Protein 8WT0 (pdb70)

Organism: NCBI:txid2681983

B-factor: mean 79.78, std 22.92, range [30.0, 152.65]

Nearest PDB structures (foldseek):
  8wt0-assembly1_A  TM=1.006E+00  e=3.072E-33  Pseudomonas
  5jff-assembly2_C  TM=9.397E-01  e=6.933E-16  Escherichia coli K-12
  5jfz-assembly2_C  TM=9.687E-01  e=4.734E-15  Escherichia coli K-12
  3shg-assembly1_A  TM=9.472E-01  e=8.218E-14  Bartonella schoenbuchensis R1
  3zcb-assembly1_A  TM=9.484E-01  e=1.678E-13  Bartonella schoenbuchensis

InterPro domains:
  IPR003812 Fido domain [PF02661] (54-152)
  IPR003812 Fido domain [PS51459] (54-191)
  IPR036597 Fido-like domain superfamily [G3DSA:1.10.3290.10] (10-197)
  IPR036597 Fido-like domain superfamily [SSF140931] (45-196)

Structure (mmCIF, N/CA/C/O backbone):
data_8WT0
#
_entry.id   8WT0
#
_cell.length_a   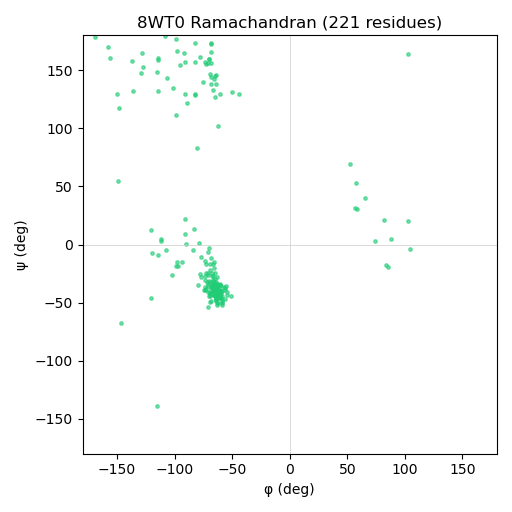107.026
_cell.length_b   107.026
_cell.length_c   113.529
_cell.angle_alpha   90.00
_cell.angle_beta   90.00
_cell.angle_gamma   120.00
#
_symmetry.space_group_name_H-M   'P 63 2 2'
#
loop_
_entity.id
_entity.type
_entity.pdbx_description
1 polymer 'Cell filamentation protein Fic'
2 polymer 'DUF2559 domain-containing protein'
3 non-polymer 'TETRAETHYLENE GLYCOL'
4 non-polymer 'D(-)-TARTARIC ACID'
5 non-polymer 'MAGNESIUM ION'
6 non-polymer 'SULFATE ION'
#
loop_
_atom_site.group_PDB
_atom_site.id
_atom_site.type_symbol
_atom_site.label_atom_id
_atom_site.label_alt_id
_atom_site.label_comp_id
_atom_site.label_asym_id
_atom_site.label_entity_id
_atom_site.label_seq_id
_atom_site.pdbx_PDB_ins_code
_atom_site.Cartn_x
_atom_site.Cartn_y
_atom_site.Cartn_z
_atom_site.occupancy
_atom_site.B_iso_or_equiv
_atom_site.auth_seq_id
_atom_site.auth_comp_id
_atom_site.auth_asym_id
_atom_site.auth_atom_id
_atom_site.pdbx_PDB_model_num
ATOM 1 N N . ASP A 1 10 ? 36.890 -15.734 -2.950 1.00 124.69 10 ASP A N 1
ATOM 2 C CA . ASP A 1 10 ? 36.103 -16.961 -3.014 1.00 120.47 10 ASP A CA 1
ATOM 3 C C . ASP A 1 10 ? 34.630 -16.644 -3.275 1.00 120.63 10 ASP A C 1
ATOM 4 O O . ASP A 1 10 ? 34.057 -15.753 -2.646 1.00 123.02 10 ASP A O 1
ATOM 9 N N . ALA A 1 11 ? 34.025 -17.385 -4.209 1.00 119.39 11 ALA A N 1
ATOM 10 C CA . ALA A 1 11 ? 32.656 -17.102 -4.628 1.00 121.73 11 ALA A CA 1
ATOM 11 C C . ALA A 1 11 ? 31.627 -17.486 -3.574 1.00 118.64 11 ALA A C 1
ATOM 12 O O . ALA A 1 11 ? 30.523 -16.930 -3.574 1.00 120.45 11 ALA A O 1
ATOM 14 N N . TYR A 1 12 ? 31.954 -18.424 -2.683 1.00 113.83 12 TYR A N 1
ATOM 15 C CA . TYR A 1 12 ? 31.037 -18.779 -1.607 1.00 109.51 12 TYR A CA 1
ATOM 16 C C . TYR A 1 12 ? 30.836 -17.637 -0.617 1.00 115.54 12 TYR A C 1
ATOM 17 O O . TYR A 1 12 ? 29.877 -17.671 0.161 1.00 114.55 12 TYR A O 1
ATOM 26 N N . CYS A 1 13 ? 31.712 -16.635 -0.626 1.00 122.07 13 CYS A N 1
ATOM 27 C CA . CYS A 1 13 ? 31.666 -15.536 0.326 1.00 123.46 13 CYS A CA 1
ATOM 28 C C . CYS A 1 13 ? 30.979 -14.318 -0.283 1.00 125.31 13 CYS A C 1
ATOM 29 O O . CYS A 1 13 ? 30.761 -14.227 -1.493 1.00 126.02 13 CYS A O 1
ATOM 32 N N . TYR A 1 14 ? 30.645 -13.367 0.587 1.00 127.13 14 TYR A N 1
ATOM 33 C CA . TYR A 1 14 ? 30.061 -12.111 0.155 1.00 131.57 14 TYR A CA 1
ATOM 34 C C . TYR A 1 14 ? 31.098 -11.289 -0.611 1.00 134.12 14 TYR A C 1
ATOM 35 O O . TYR A 1 14 ? 32.304 -11.476 -0.435 1.00 135.68 14 TYR A O 1
ATOM 44 N N . PRO A 1 15 ? 30.653 -10.380 -1.483 1.00 134.19 15 PRO A N 1
ATOM 45 C CA . PRO A 1 15 ? 31.612 -9.584 -2.263 1.00 138.85 15 PRO A CA 1
ATOM 46 C C . PRO A 1 15 ? 32.443 -8.687 -1.357 1.00 143.59 15 PRO A C 1
ATOM 47 O O . PRO A 1 15 ? 31.905 -7.930 -0.545 1.00 145.85 15 PRO A O 1
ATOM 51 N N . GLY A 1 16 ? 33.761 -8.781 -1.502 1.00 145.02 16 GLY A N 1
ATOM 52 C CA . GLY A 1 16 ? 34.659 -7.986 -0.678 1.00 147.24 16 GLY A CA 1
ATOM 53 C C . GLY A 1 16 ? 34.603 -8.344 0.790 1.00 141.23 16 GLY A C 1
ATOM 54 O O . GLY A 1 16 ? 34.642 -7.452 1.647 1.00 144.67 16 GLY A O 1
ATOM 55 N N . SER A 1 17 ? 34.509 -9.634 1.101 1.00 133.51 17 SER A N 1
ATOM 56 C CA . SER A 1 17 ? 34.410 -10.086 2.482 1.00 128.12 17 SER A CA 1
ATOM 57 C C . SER A 1 17 ? 34.855 -11.539 2.549 1.00 123.33 17 SER A C 1
ATOM 58 O O . SER A 1 17 ? 35.044 -12.202 1.526 1.00 121.70 17 SER A O 1
ATOM 61 N N . THR A 1 18 ? 35.020 -12.026 3.779 1.00 123.75 18 THR A N 1
ATOM 62 C CA . THR A 1 18 ? 35.383 -13.412 4.029 1.00 119.98 18 THR A CA 1
ATOM 63 C C . THR A 1 18 ? 34.234 -14.240 4.586 1.00 114.48 18 THR A C 1
ATOM 64 O O . THR A 1 18 ? 34.395 -15.454 4.759 1.00 110.83 18 THR A O 1
ATOM 68 N N . VAL A 1 19 ? 33.091 -13.626 4.870 1.00 115.56 19 VAL A N 1
ATOM 69 C CA . VAL A 1 19 ? 31.947 -14.344 5.420 1.00 112.69 19 VAL A CA 1
ATOM 70 C C . VAL A 1 19 ? 31.186 -15.014 4.283 1.00 113.91 19 VAL A C 1
ATOM 71 O O . VAL A 1 19 ? 30.858 -14.375 3.276 1.00 117.65 19 VAL A O 1
ATOM 75 N N . LEU A 1 20 ? 30.907 -16.306 4.440 1.00 109.56 20 LEU A N 1
ATOM 76 C CA . LEU A 1 20 ? 30.124 -17.025 3.444 1.00 106.75 20 LEU A CA 1
ATOM 77 C C . LEU A 1 20 ? 28.684 -16.529 3.445 1.00 106.21 20 LEU A C 1
ATOM 78 O O . LEU A 1 20 ? 28.128 -16.191 4.494 1.00 106.59 20 LEU A O 1
ATOM 83 N N . ARG A 1 21 ? 28.079 -16.486 2.261 1.00 105.14 21 ARG A N 1
ATOM 84 C CA . ARG A 1 21 ? 26.678 -16.105 2.160 1.00 103.24 21 ARG A CA 1
ATOM 85 C C . ARG A 1 21 ? 25.807 -17.162 2.827 1.00 98.37 21 ARG A C 1
ATOM 86 O O . ARG A 1 21 ? 25.991 -18.363 2.607 1.00 91.02 21 ARG A O 1
ATOM 94 N N . ASN A 1 22 ? 24.863 -16.713 3.649 1.00 102.17 22 ASN A N 1
ATOM 95 C CA . ASN A 1 22 ? 23.967 -17.606 4.364 1.00 98.55 22 ASN A CA 1
ATOM 96 C C . ASN A 1 22 ? 22.524 -17.184 4.129 1.00 101.05 22 ASN A C 1
ATOM 97 O O . ASN A 1 22 ? 22.243 -16.078 3.661 1.00 107.62 22 ASN A O 1
ATOM 102 N N . LYS A 1 23 ? 21.606 -18.094 4.464 1.00 97.13 23 LYS A N 1
ATOM 103 C CA . LYS A 1 23 ? 20.184 -17.832 4.283 1.00 101.72 23 LYS A CA 1
ATOM 104 C C . LYS A 1 23 ? 19.685 -16.699 5.167 1.00 108.87 23 LYS A C 1
ATOM 105 O O . LYS A 1 23 ? 18.677 -16.066 4.833 1.00 114.47 23 LYS A O 1
ATOM 111 N N . LEU A 1 24 ? 20.362 -16.430 6.282 1.00 109.56 24 LEU A N 1
ATOM 112 C CA . LEU A 1 24 ? 19.942 -15.408 7.232 1.00 113.26 24 LEU A CA 1
ATOM 113 C C . LEU A 1 24 ? 20.536 -14.038 6.935 1.00 120.02 24 LEU A C 1
ATOM 114 O O . LEU A 1 24 ? 20.262 -13.090 7.678 1.00 128.68 24 LEU A O 1
ATOM 119 N N . ASP A 1 25 ? 21.341 -13.914 5.877 1.00 119.42 25 ASP A N 1
ATOM 120 C CA . ASP A 1 25 ? 21.935 -12.638 5.469 1.00 124.70 25 ASP A CA 1
ATOM 121 C C . ASP A 1 25 ? 22.769 -12.031 6.597 1.00 125.93 25 ASP A C 1
ATOM 122 O O . ASP A 1 25 ? 22.592 -10.874 6.986 1.00 131.89 25 ASP A O 1
ATOM 127 N N . ILE A 1 26 ? 23.694 -12.834 7.115 1.00 118.75 26 ILE A N 1
ATOM 128 C CA . ILE A 1 26 ? 24.570 -12.471 8.223 1.00 116.87 26 ILE A CA 1
ATOM 129 C C . ILE A 1 26 ? 25.938 -12.105 7.666 1.00 117.63 26 ILE A C 1
ATOM 130 O O . ILE A 1 26 ? 26.477 -12.814 6.807 1.00 114.68 26 ILE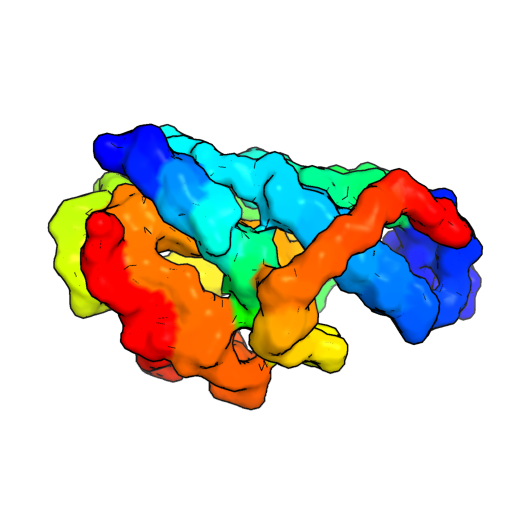 A O 1
ATOM 135 N N . HIS A 1 27 ? 26.513 -10.997 8.152 1.00 123.98 27 HIS A N 1
ATOM 136 C CA . HIS A 1 27 ? 27.665 -10.404 7.486 1.00 127.48 27 HIS A CA 1
ATOM 137 C C . HIS A 1 27 ? 28.939 -10.302 8.314 1.00 129.80 27 HIS A C 1
ATOM 138 O O . HIS A 1 27 ? 29.974 -9.926 7.754 1.00 133.16 27 HIS A O 1
ATOM 145 N N . ASP A 1 28 ? 28.917 -10.601 9.609 1.00 129.43 28 ASP A N 1
ATOM 146 C CA . ASP A 1 28 ? 30.155 -10.694 10.373 1.00 130.67 28 ASP A CA 1
ATOM 147 C C . ASP A 1 28 ? 30.357 -12.126 10.852 1.00 123.98 28 ASP A C 1
ATOM 148 O O . ASP A 1 28 ? 29.391 -12.861 11.082 1.00 119.81 28 ASP A O 1
ATOM 153 N N . GLU A 1 29 ? 31.627 -12.524 10.962 1.00 123.48 29 GLU A N 1
ATOM 154 C CA . GLU A 1 29 ? 31.954 -13.930 11.174 1.00 118.84 29 GLU A CA 1
ATOM 155 C C . GLU A 1 29 ? 31.573 -14.404 12.570 1.00 118.41 29 GLU A C 1
ATOM 156 O O . GLU A 1 29 ? 31.315 -15.597 12.765 1.00 113.63 29 GLU A O 1
ATOM 162 N N . ALA A 1 30 ? 31.532 -13.495 13.545 1.00 125.36 30 ALA A N 1
ATOM 163 C CA . ALA A 1 30 ? 31.236 -13.897 14.917 1.00 123.18 30 ALA A CA 1
ATOM 164 C C . ALA A 1 30 ? 29.791 -14.351 15.053 1.00 120.07 30 ALA A C 1
ATOM 165 O O . ALA A 1 30 ? 29.513 -15.425 15.602 1.00 114.82 30 ALA A O 1
ATOM 167 N N . THR A 1 31 ? 28.849 -13.550 14.559 1.00 122.74 31 THR A N 1
ATOM 168 C CA . THR A 1 31 ? 27.445 -13.910 14.686 1.00 120.24 31 THR A CA 1
ATOM 169 C C . THR A 1 31 ? 27.052 -15.059 13.769 1.00 114.27 31 THR A C 1
ATOM 170 O O . THR A 1 31 ? 25.987 -15.655 13.975 1.00 113.95 31 THR A O 1
ATOM 174 N N . LEU A 1 32 ? 27.864 -15.370 12.756 1.00 110.15 32 LEU A N 1
ATOM 175 C CA . LEU A 1 32 ? 27.551 -16.515 11.910 1.00 104.94 32 LEU A CA 1
ATOM 176 C C . LEU A 1 32 ? 27.957 -17.831 12.566 1.00 101.89 32 LEU A C 1
ATOM 177 O O . LEU A 1 32 ? 27.275 -18.849 12.386 1.00 99.52 32 LEU A O 1
ATOM 182 N N . SER A 1 33 ? 29.062 -17.834 13.316 1.00 103.72 33 SER A N 1
ATOM 183 C CA . SER A 1 33 ? 29.465 -19.036 14.039 1.00 100.86 33 SER A CA 1
ATOM 184 C C . SER A 1 33 ? 28.425 -19.422 15.080 1.00 99.55 33 SER A C 1
ATOM 185 O O . SER A 1 33 ? 28.057 -20.598 15.193 1.00 95.87 33 SER A O 1
ATOM 188 N N . GLU A 1 34 ? 27.930 -18.443 15.844 1.00 102.74 34 GLU A N 1
ATOM 189 C CA . GLU A 1 34 ? 26.902 -18.733 16.838 1.00 103.83 34 GLU A CA 1
ATOM 190 C C . GLU A 1 34 ? 25.622 -19.232 16.178 1.00 101.36 34 GLU A C 1
ATOM 191 O O . GLU A 1 34 ? 24.965 -20.142 16.696 1.00 101.95 34 GLU A O 1
ATOM 197 N N . ALA A 1 35 ? 25.255 -18.653 15.032 1.00 99.57 35 ALA A N 1
ATOM 198 C CA . ALA A 1 35 ? 24.096 -19.149 14.299 1.00 98.42 35 ALA A CA 1
ATOM 199 C C . ALA A 1 35 ? 24.356 -20.542 13.739 1.00 96.05 35 ALA A C 1
ATOM 200 O O . ALA A 1 35 ? 23.491 -21.421 13.816 1.00 95.77 35 ALA A O 1
ATOM 202 N N . GLU A 1 36 ? 25.547 -20.762 13.179 1.00 94.80 36 GLU A N 1
ATOM 203 C CA . GLU A 1 36 ? 25.885 -22.077 12.648 1.00 90.91 36 GLU A CA 1
ATOM 204 C C . GLU A 1 36 ? 25.992 -23.110 13.763 1.00 88.43 36 GLU A C 1
ATOM 205 O O . GLU A 1 36 ? 25.509 -24.239 13.623 1.00 86.19 36 GLU A O 1
ATOM 211 N N . GLN A 1 37 ? 26.623 -22.741 14.881 1.00 87.90 37 GLN A N 1
ATOM 212 C CA . GLN A 1 37 ? 26.791 -23.689 15.979 1.00 84.36 37 GLN A CA 1
ATOM 213 C C . GLN A 1 37 ? 25.443 -24.129 16.535 1.00 79.32 37 GLN A C 1
ATOM 214 O O . GLN A 1 37 ? 25.203 -25.323 16.744 1.00 77.18 37 GLN A O 1
ATOM 220 N N . GLN A 1 38 ? 24.540 -23.176 16.762 1.00 83.28 38 GLN A N 1
ATOM 221 C CA . GLN A 1 38 ? 23.247 -23.509 17.350 1.00 88.74 38 GLN A CA 1
ATOM 222 C C . GLN A 1 38 ? 22.371 -24.276 16.367 1.00 90.50 38 GLN A C 1
ATOM 223 O O . GLN A 1 38 ? 21.875 -25.364 16.680 1.00 92.55 38 GLN A O 1
ATOM 229 N N . LEU A 1 39 ? 22.175 -23.726 15.165 1.00 88.54 39 LEU A N 1
ATOM 230 C CA . LEU A 1 39 ? 21.251 -24.336 14.212 1.00 84.74 39 LEU A CA 1
ATOM 231 C C . LEU A 1 39 ? 21.718 -25.721 13.780 1.00 78.55 39 LEU A C 1
ATOM 232 O O . LEU A 1 39 ? 20.895 -26.610 13.531 1.00 80.57 39 LEU A O 1
ATOM 237 N N . SER A 1 40 ? 23.031 -25.928 13.678 1.00 71.86 40 SER A N 1
ATOM 238 C CA . SER A 1 40 ? 23.518 -27.249 13.303 1.00 73.61 40 SER A CA 1
ATOM 239 C C . SER A 1 40 ? 23.454 -28.230 14.466 1.00 75.85 40 SER A C 1
ATOM 240 O O . SER A 1 40 ? 23.312 -29.438 14.243 1.00 76.46 40 SER A O 1
ATOM 243 N N . ALA A 1 41 ? 23.553 -27.737 15.704 1.00 73.26 41 ALA A N 1
ATOM 244 C CA . ALA A 1 41 ? 23.423 -28.615 16.863 1.00 72.39 41 ALA A CA 1
ATOM 245 C C . ALA A 1 41 ? 22.029 -29.221 16.945 1.00 75.27 41 ALA A C 1
ATOM 246 O O . ALA A 1 41 ? 21.884 -30.426 17.184 1.00 76.36 41 ALA A O 1
ATOM 248 N N . ILE A 1 42 ? 20.990 -28.403 16.757 1.00 80.73 42 ILE A N 1
ATOM 249 C CA . ILE A 1 42 ? 19.627 -28.927 16.741 1.00 83.36 42 ILE A CA 1
ATOM 250 C C . ILE A 1 42 ? 19.469 -29.953 15.629 1.00 79.33 42 ILE A C 1
ATOM 251 O O . ILE A 1 42 ? 18.820 -30.992 15.807 1.00 82.02 42 ILE A O 1
ATOM 256 N N . ALA A 1 43 ? 20.066 -29.683 14.468 1.00 71.98 43 ALA A N 1
ATOM 257 C CA . ALA A 1 43 ? 19.976 -30.623 13.359 1.00 68.69 43 ALA A CA 1
ATOM 258 C C . ALA A 1 43 ? 20.737 -31.906 13.664 1.00 70.37 43 ALA A C 1
ATOM 259 O O . ALA A 1 43 ? 20.307 -32.997 13.270 1.00 71.84 43 ALA A O 1
ATOM 261 N N . ALA A 1 44 ? 21.866 -31.795 14.372 1.00 64.42 44 ALA A N 1
ATOM 262 C CA . ALA A 1 44 ? 22.631 -32.983 14.733 1.00 60.26 44 ALA A CA 1
ATOM 263 C C . ALA A 1 44 ? 21.828 -33.908 15.636 1.00 70.16 44 ALA A C 1
ATOM 264 O O . ALA A 1 44 ? 22.045 -35.126 15.627 1.00 73.51 44 ALA A O 1
ATOM 2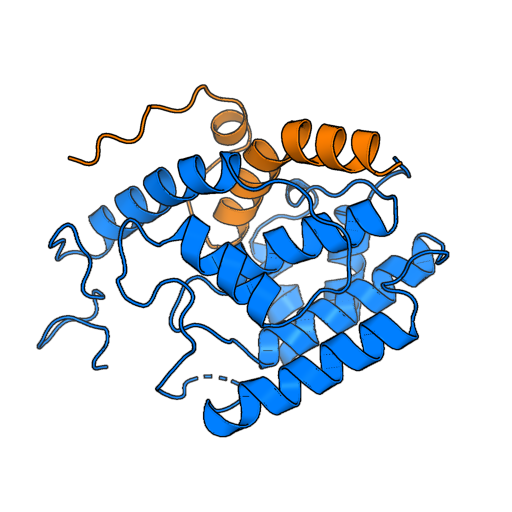66 N N . ASP A 1 45 ? 20.893 -33.358 16.409 1.00 76.55 45 ASP A N 1
ATOM 267 C CA . ASP A 1 45 ? 20.044 -34.164 17.276 1.00 80.54 45 ASP A CA 1
ATOM 268 C C . ASP A 1 45 ? 18.907 -34.843 16.522 1.00 79.23 45 ASP A C 1
ATOM 269 O O . ASP A 1 45 ? 18.101 -35.540 17.145 1.00 77.84 45 ASP A O 1
ATOM 274 N N . ASN A 1 46 ? 18.824 -34.659 15.205 1.00 83.14 46 ASN A N 1
ATOM 275 C CA . ASN A 1 46 ? 17.822 -35.320 14.380 1.00 86.89 46 ASN A CA 1
ATOM 276 C C . ASN A 1 46 ? 18.433 -36.349 13.440 1.00 85.61 46 ASN A C 1
ATOM 277 O O . ASN A 1 46 ? 17.717 -36.923 12.613 1.00 91.93 46 ASN A O 1
ATOM 282 N N . VAL A 1 47 ? 19.735 -36.592 13.542 1.00 76.74 47 VAL A N 1
ATOM 283 C CA . VAL A 1 47 ? 20.419 -37.574 12.709 1.00 66.40 47 VAL A CA 1
ATOM 284 C C . VAL A 1 47 ? 20.365 -38.919 13.418 1.00 70.82 47 VAL A C 1
ATOM 285 O O . VAL A 1 47 ? 20.834 -39.052 14.554 1.00 69.29 47 VAL A O 1
ATOM 289 N N . GLU A 1 48 ? 19.792 -39.914 12.753 1.00 73.75 48 GLU A N 1
ATOM 290 C CA . GLU A 1 48 ? 19.709 -41.262 13.289 1.00 74.06 48 GLU A CA 1
ATOM 291 C C . GLU A 1 48 ? 20.871 -42.102 12.774 1.00 70.94 48 GLU A C 1
ATOM 292 O O . GLU A 1 48 ? 21.450 -41.823 11.721 1.00 70.61 48 GLU A O 1
ATOM 298 N N . PHE A 1 49 ? 21.226 -43.126 13.544 1.00 66.60 49 PHE A N 1
ATOM 299 C CA . PHE A 1 49 ? 22.158 -44.115 13.030 1.00 60.60 49 PHE A CA 1
ATOM 300 C C . PHE A 1 49 ? 21.526 -44.836 11.852 1.00 59.63 49 PHE A C 1
ATOM 301 O O . PHE A 1 49 ? 20.343 -45.183 11.878 1.00 61.19 49 PHE A O 1
ATOM 309 N N . SER A 1 50 ? 22.320 -45.061 10.815 1.00 59.14 50 SER A N 1
ATOM 310 C CA . SER A 1 50 ? 21.871 -45.830 9.671 1.00 62.26 50 SER A CA 1
ATOM 311 C C . SER A 1 50 ? 22.892 -46.922 9.367 1.00 59.47 50 SER A C 1
ATOM 312 O O . SER A 1 50 ? 24.088 -46.742 9.611 1.00 53.51 50 SER A O 1
ATOM 315 N N . PRO A 1 51 ? 22.434 -48.063 8.868 1.00 60.51 51 PRO A N 1
ATOM 316 C CA . PRO A 1 51 ? 23.348 -49.177 8.621 1.00 59.97 51 PRO A CA 1
ATOM 317 C C . PRO A 1 51 ? 24.139 -48.947 7.325 1.00 59.39 51 PRO A C 1
ATOM 318 O O . PRO A 1 51 ? 23.756 -48.124 6.496 1.00 54.19 51 PRO A O 1
ATOM 322 N N . PRO A 1 52 ? 25.254 -49.660 7.172 1.00 60.05 52 PRO A N 1
ATOM 323 C CA . PRO A 1 52 ? 26.032 -49.555 5.924 1.00 59.28 52 PRO A CA 1
ATOM 324 C C . PRO A 1 52 ? 25.284 -50.154 4.751 1.00 60.52 52 PRO A C 1
ATOM 325 O O . PRO A 1 52 ? 24.221 -50.772 4.929 1.00 63.11 52 PRO A O 1
ATOM 329 N N . PRO A 1 53 ? 25.800 -50.010 3.517 1.00 59.40 53 PRO A N 1
ATOM 330 C CA . PRO A 1 53 ? 27.050 -49.362 3.086 1.00 58.56 53 PRO A CA 1
ATOM 331 C C . PRO A 1 53 ? 27.073 -47.844 3.243 1.00 57.68 53 PRO A C 1
ATOM 332 O O . PRO A 1 53 ? 26.086 -47.170 2.960 1.00 66.74 53 PRO A O 1
ATOM 336 N N . TYR A 1 54 ? 28.200 -47.320 3.705 1.00 55.81 54 TYR A N 1
ATOM 337 C CA . TYR A 1 54 ? 28.419 -45.883 3.736 1.00 56.48 54 TYR A CA 1
ATOM 338 C C . TYR A 1 54 ? 29.105 -45.436 2.448 1.00 57.80 54 TYR A C 1
ATOM 339 O O . TYR A 1 54 ? 29.633 -46.245 1.681 1.00 55.32 54 TYR A O 1
ATOM 348 N N . SER A 1 55 ? 29.079 -44.131 2.210 1.00 59.23 55 SER A N 1
ATOM 349 C CA . SER A 1 55 ? 29.503 -43.593 0.926 1.00 59.99 55 SER A CA 1
ATOM 350 C C . SER A 1 55 ? 29.611 -42.083 1.040 1.00 60.47 55 SER A C 1
ATOM 351 O O . SER A 1 55 ? 29.323 -41.492 2.084 1.00 59.85 55 SER A O 1
ATOM 354 N N . LEU A 1 56 ? 30.015 -41.460 -0.067 1.00 61.95 56 LEU A N 1
ATOM 355 C CA . LEU A 1 56 ? 30.035 -40.005 -0.135 1.00 61.36 56 LEU A CA 1
ATOM 356 C C . LEU A 1 56 ? 28.627 -39.435 -0.012 1.00 60.02 56 LEU A C 1
ATOM 357 O O . LEU A 1 56 ? 28.402 -38.474 0.734 1.00 58.85 56 LEU A O 1
ATOM 362 N N . ALA A 1 57 ? 27.665 -40.024 -0.730 1.00 56.86 57 ALA A N 1
ATOM 363 C CA . ALA A 1 57 ? 26.272 -39.599 -0.614 1.00 55.84 57 ALA A CA 1
ATOM 364 C C . ALA A 1 57 ? 25.777 -39.680 0.829 1.00 57.64 57 ALA A C 1
ATOM 365 O O . ALA A 1 57 ? 25.020 -38.812 1.280 1.00 59.42 57 ALA A O 1
ATOM 367 N N . TYR A 1 58 ? 26.178 -40.723 1.565 1.00 58.69 58 TYR A N 1
ATOM 368 C CA . TYR A 1 58 ? 25.875 -40.772 2.994 1.00 56.43 58 TYR A CA 1
ATOM 369 C C . TYR A 1 58 ? 26.473 -39.570 3.707 1.00 54.50 58 TYR A C 1
ATOM 370 O O . TYR A 1 58 ? 25.791 -38.891 4.483 1.00 58.80 58 TYR A O 1
ATOM 379 N N . LEU A 1 59 ? 27.746 -39.287 3.440 1.00 50.43 59 LEU A N 1
ATOM 380 C CA . LEU A 1 59 ? 28.388 -38.114 4.015 1.00 47.08 59 LEU A CA 1
ATOM 381 C C . LEU A 1 59 ? 27.688 -36.827 3.591 1.00 54.77 59 LEU A C 1
ATOM 382 O O . LEU A 1 59 ? 27.495 -35.925 4.411 1.00 65.06 59 LEU A O 1
ATOM 387 N N . GLN A 1 60 ? 27.307 -36.719 2.317 1.00 57.98 60 GLN A N 1
ATOM 388 C CA . GLN A 1 60 ? 26.596 -35.527 1.862 1.00 58.63 60 GLN A CA 1
ATOM 389 C C . GLN A 1 60 ? 25.269 -35.362 2.583 1.00 57.32 60 GLN A C 1
ATOM 390 O O . GLN A 1 60 ? 24.865 -34.241 2.911 1.00 58.45 60 GLN A O 1
ATOM 396 N N . ASN A 1 61 ? 24.564 -36.467 2.812 1.00 57.64 61 ASN A N 1
ATOM 397 C CA . ASN A 1 61 ? 23.287 -36.401 3.509 1.00 61.58 61 ASN A CA 1
ATOM 398 C C . ASN A 1 61 ? 23.452 -35.831 4.915 1.00 66.79 61 ASN A C 1
ATOM 399 O O . ASN A 1 61 ? 22.611 -35.052 5.379 1.00 75.13 61 ASN A O 1
ATOM 404 N N . ILE A 1 62 ? 24.528 -36.207 5.611 1.00 59.93 62 ILE A N 1
ATOM 405 C CA . ILE A 1 62 ? 24.771 -35.656 6.938 1.00 60.12 62 ILE A CA 1
ATOM 406 C C . ILE A 1 62 ? 25.035 -34.162 6.851 1.00 66.96 62 ILE A C 1
ATOM 407 O O . ILE A 1 62 ? 24.515 -33.374 7.652 1.00 67.83 62 ILE A O 1
ATOM 412 N N . HIS A 1 63 ? 25.849 -33.750 5.878 1.00 69.72 63 HIS A N 1
ATOM 413 C CA . HIS A 1 63 ? 26.197 -32.340 5.747 1.00 67.53 63 HIS A CA 1
ATOM 414 C C . HIS A 1 63 ? 24.970 -31.498 5.423 1.00 65.92 63 HIS A C 1
ATOM 415 O O . HIS A 1 63 ? 24.815 -30.386 5.942 1.00 68.76 63 HIS A O 1
ATOM 422 N N . ARG A 1 64 ? 24.079 -32.018 4.578 1.00 64.18 64 ARG A N 1
ATOM 423 C CA . ARG A 1 64 ? 22.864 -31.281 4.247 1.00 68.42 64 ARG A CA 1
ATOM 424 C C . ARG A 1 64 ? 21.963 -31.128 5.465 1.00 68.61 64 ARG A C 1
ATOM 425 O O . ARG A 1 64 ? 21.398 -30.055 5.700 1.00 72.18 64 ARG A O 1
ATOM 433 N N . ILE A 1 65 ? 21.815 -32.192 6.252 1.00 68.34 65 ILE A N 1
ATOM 434 C CA . ILE A 1 65 ? 20.998 -32.117 7.459 1.00 70.80 65 ILE A CA 1
ATOM 435 C C . ILE A 1 65 ? 21.572 -31.096 8.435 1.00 69.12 65 ILE A C 1
ATOM 436 O O . ILE A 1 65 ? 20.831 -30.324 9.057 1.00 67.41 65 ILE A O 1
ATOM 441 N N . LEU A 1 66 ? 22.901 -31.041 8.549 1.00 66.11 66 LEU A N 1
ATOM 442 C CA . LEU A 1 66 ? 23.530 -30.153 9.521 1.00 64.42 66 LEU A CA 1
ATOM 443 C C . LEU A 1 66 ? 23.373 -28.683 9.142 1.00 70.66 66 LEU A C 1
ATOM 444 O O . LEU A 1 66 ? 23.080 -27.846 10.003 1.00 75.81 66 LEU A O 1
ATOM 449 N N . PHE A 1 67 ? 23.578 -28.339 7.869 1.00 67.90 67 PHE A N 1
ATOM 450 C CA . PHE A 1 67 ? 23.751 -26.939 7.497 1.00 68.92 67 PHE A CA 1
ATOM 451 C C . PHE A 1 67 ? 22.722 -26.417 6.502 1.00 68.50 67 PHE A C 1
ATOM 452 O O . PHE A 1 67 ? 22.907 -25.315 5.972 1.00 72.85 67 PHE A O 1
ATOM 460 N N . SER A 1 68 ? 21.634 -27.149 6.246 1.00 68.58 68 SER A N 1
ATOM 461 C CA . SER A 1 68 ? 20.668 -26.678 5.255 1.00 76.98 68 SER A CA 1
ATOM 462 C C . SER A 1 68 ? 19.963 -25.400 5.687 1.00 82.29 68 SER A C 1
ATOM 463 O O . SER A 1 68 ? 19.414 -24.694 4.835 1.00 84.69 68 SER A O 1
ATOM 466 N N . ASP A 1 69 ? 19.964 -25.085 6.983 1.00 83.82 69 ASP A N 1
ATOM 467 C CA . ASP A 1 69 ? 19.313 -23.873 7.464 1.00 87.35 69 ASP A CA 1
ATOM 468 C C . ASP A 1 69 ? 20.128 -22.620 7.199 1.00 90.70 69 ASP A C 1
ATOM 469 O O . ASP A 1 69 ? 19.605 -21.514 7.373 1.00 98.82 69 ASP A O 1
ATOM 474 N N . LEU A 1 70 ? 21.380 -22.759 6.784 1.00 86.54 70 LEU A N 1
ATOM 475 C CA . LEU A 1 70 ? 22.240 -21.608 6.559 1.00 92.13 70 LEU A CA 1
ATOM 476 C C . LEU A 1 70 ? 22.744 -21.522 5.129 1.00 93.64 70 LEU A C 1
ATOM 477 O O . LEU A 1 70 ? 22.687 -20.448 4.523 1.00 101.51 70 LEU A O 1
ATOM 482 N N . PHE A 1 71 ? 23.213 -22.626 4.561 1.00 87.27 71 PHE A N 1
ATOM 483 C CA . PHE A 1 71 ? 23.881 -22.612 3.269 1.00 88.58 71 PHE A CA 1
ATOM 484 C C . PHE A 1 71 ? 23.063 -23.378 2.243 1.00 88.16 71 PHE A C 1
ATOM 485 O O . PHE A 1 71 ? 22.610 -24.497 2.510 1.00 88.48 71 PHE A O 1
ATOM 493 N N . GLU A 1 72 ? 22.876 -22.766 1.070 1.00 90.28 72 GLU A N 1
ATOM 494 C CA . GLU A 1 72 ? 22.218 -23.459 -0.030 1.00 94.09 72 GLU A CA 1
ATOM 495 C C . GLU A 1 72 ? 23.028 -24.661 -0.489 1.00 90.84 72 GLU A C 1
ATOM 496 O O . GLU A 1 72 ? 22.458 -25.668 -0.923 1.00 89.81 72 GLU A O 1
ATOM 502 N N . TRP A 1 73 ? 24.354 -24.573 -0.401 1.00 90.56 73 TRP A N 1
ATOM 503 C CA . TRP A 1 73 ? 25.247 -25.637 -0.834 1.00 90.44 73 TRP A CA 1
ATOM 504 C C . TRP A 1 73 ? 25.436 -26.720 0.219 1.00 86.68 73 TRP A C 1
ATOM 505 O O . TRP A 1 73 ? 26.354 -27.538 0.085 1.00 86.74 73 TRP A O 1
ATOM 516 N N . ALA A 1 74 ? 24.608 -26.740 1.261 1.00 83.02 74 ALA A N 1
ATOM 517 C CA . ALA A 1 74 ? 24.680 -27.811 2.245 1.00 74.94 74 ALA A CA 1
ATOM 518 C C . ALA A 1 74 ? 24.420 -29.145 1.563 1.00 70.08 74 ALA A C 1
ATOM 519 O O . ALA A 1 74 ? 23.445 -29.296 0.825 1.00 72.38 74 ALA A O 1
ATOM 521 N N . GLY A 1 75 ? 25.309 -30.110 1.793 1.00 65.05 75 GLY A N 1
ATOM 522 C CA . GLY A 1 75 ? 25.251 -31.385 1.121 1.00 60.76 75 GLY A CA 1
ATOM 523 C C . GLY A 1 75 ? 25.934 -31.428 -0.233 1.00 63.61 75 GLY A C 1
ATOM 524 O O . GLY A 1 75 ? 26.254 -32.521 -0.711 1.00 68.15 75 GLY A O 1
ATOM 525 N N . GLU A 1 76 ? 26.164 -30.277 -0.863 1.00 66.62 76 GLU A N 1
ATOM 526 C CA . GLU A 1 76 ? 26.834 -30.220 -2.154 1.00 67.31 76 GLU A CA 1
ATOM 527 C C . GLU A 1 76 ? 28.350 -30.278 -1.981 1.00 70.48 76 GLU A C 1
ATOM 528 O O . GLU A 1 76 ? 28.897 -29.933 -0.928 1.00 72.88 76 GLU A O 1
ATOM 534 N N . LEU A 1 77 ? 29.033 -30.700 -3.042 1.00 75.12 77 LEU A N 1
ATOM 535 C CA . LEU A 1 77 ? 30.476 -30.865 -2.964 1.00 77.18 77 LEU A CA 1
ATOM 536 C C . LEU A 1 77 ? 31.202 -29.587 -3.370 1.00 79.89 77 LEU A C 1
ATOM 537 O O . LEU A 1 77 ? 30.672 -28.733 -4.088 1.00 79.59 77 LEU A O 1
ATOM 542 N N . ARG A 1 78 ? 32.442 -29.483 -2.894 1.00 81.84 78 ARG A N 1
ATOM 543 C CA . ARG A 1 78 ? 33.326 -28.381 -3.247 1.00 81.48 78 ARG A CA 1
ATOM 544 C C . ARG A 1 78 ? 33.376 -28.180 -4.755 1.00 85.44 78 ARG A C 1
ATOM 545 O O . ARG A 1 78 ? 33.562 -29.135 -5.514 1.00 84.70 78 ARG A O 1
ATOM 553 N N . THR A 1 79 ? 33.208 -26.929 -5.184 1.00 92.58 79 THR A N 1
ATOM 554 C CA . THR A 1 79 ? 33.441 -26.545 -6.571 1.00 99.06 79 THR A CA 1
ATOM 555 C C . THR A 1 79 ? 34.800 -25.898 -6.780 1.00 102.25 79 THR A C 1
ATOM 556 O O . THR A 1 79 ? 35.272 -25.833 -7.921 1.00 109.79 79 THR A O 1
ATOM 560 N N . VAL A 1 80 ? 35.432 -25.424 -5.712 1.00 99.23 80 VAL A N 1
ATOM 561 C CA . VAL A 1 80 ? 36.755 -24.826 -5.781 1.00 105.40 80 VAL A CA 1
ATOM 562 C C . VAL A 1 80 ? 37.733 -25.702 -5.009 1.00 103.80 80 VAL A C 1
ATOM 563 O O . VAL A 1 80 ? 37.353 -26.518 -4.163 1.00 94.48 80 VAL A O 1
ATOM 567 N N . GLY A 1 81 ? 39.019 -25.528 -5.315 1.00 112.74 81 GLY A N 1
ATOM 568 C CA . GLY A 1 81 ? 40.053 -26.272 -4.631 1.00 115.91 81 GLY A CA 1
ATOM 569 C C . GLY A 1 81 ? 40.429 -25.654 -3.298 1.00 118.23 81 GLY A C 1
ATOM 570 O O . GLY A 1 81 ? 39.972 -24.573 -2.926 1.00 121.88 81 GLY A O 1
ATOM 571 N N . MET A 1 82 ? 41.282 -26.367 -2.569 1.00 113.81 82 MET A N 1
ATOM 572 C CA . MET A 1 82 ? 41.770 -25.899 -1.275 1.00 106.17 82 MET A CA 1
ATOM 573 C C . MET A 1 82 ? 43.201 -26.355 -1.018 1.00 107.09 82 MET A C 1
ATOM 574 O O . MET A 1 82 ? 44.065 -25.548 -0.677 1.00 114.23 82 MET A O 1
ATOM 579 N N . PHE A 1 89 ? 45.083 -31.085 -0.247 1.00 91.67 89 PHE A N 1
ATOM 580 C CA . PHE A 1 89 ? 43.721 -31.595 -0.369 1.00 90.31 89 PHE A CA 1
ATOM 581 C C . PHE A 1 89 ? 43.468 -32.230 -1.736 1.00 96.09 89 PHE A C 1
ATOM 582 O O . PHE A 1 89 ? 44.227 -32.025 -2.681 1.00 104.18 89 PHE A O 1
ATOM 590 N N . CYS A 1 90 ? 42.395 -33.009 -1.829 1.00 93.84 90 CYS A N 1
ATOM 591 C CA . CYS A 1 90 ? 41.975 -33.577 -3.102 1.00 91.21 90 CYS A CA 1
ATOM 592 C C . CYS A 1 90 ? 41.164 -32.545 -3.877 1.00 92.01 90 CYS A C 1
ATOM 593 O O . CYS A 1 90 ? 40.209 -31.972 -3.344 1.00 94.29 90 CYS A O 1
ATOM 596 N N . GLN A 1 91 ? 41.544 -32.313 -5.135 1.00 98.58 91 GLN A N 1
ATOM 597 C CA . GLN A 1 91 ? 40.863 -31.309 -5.942 1.00 102.59 91 GLN A CA 1
ATOM 598 C C . GLN A 1 91 ? 39.467 -31.814 -6.358 1.00 101.83 91 GLN A C 1
ATOM 599 O O . GLN A 1 91 ? 39.234 -33.013 -6.422 1.00 100.49 91 GLN A O 1
ATOM 605 N N . PRO A 1 92 ? 38.540 -30.881 -6.645 1.00 89.10 92 PRO A N 1
ATOM 606 C CA . PRO A 1 92 ? 37.120 -31.293 -6.779 1.00 86.49 92 PRO A CA 1
ATOM 607 C C . PRO A 1 92 ? 36.858 -32.403 -7.780 1.00 86.08 92 PRO A C 1
ATOM 608 O O . PRO A 1 92 ? 36.045 -33.294 -7.497 1.00 87.42 92 PRO A O 1
ATOM 612 N N . GLU A 1 93 ? 37.515 -32.387 -8.943 1.00 80.82 93 GLU A N 1
ATOM 613 C CA . GLU A 1 93 ? 37.197 -33.362 -9.981 1.00 82.83 93 GLU A CA 1
ATOM 614 C C . GLU A 1 93 ? 37.603 -34.785 -9.616 1.00 84.81 93 GLU A C 1
ATOM 615 O O . GLU A 1 93 ? 37.195 -35.718 -10.313 1.00 87.90 93 GLU A O 1
ATOM 621 N N . TYR A 1 94 ? 38.381 -34.982 -8.554 1.00 85.82 94 TYR A N 1
ATOM 622 C CA . TYR A 1 94 ? 38.813 -36.315 -8.152 1.00 78.53 94 TYR A CA 1
ATOM 623 C C . TYR A 1 94 ? 38.192 -36.772 -6.838 1.00 69.82 94 TYR A C 1
ATOM 624 O O . TYR A 1 94 ? 38.502 -37.873 -6.370 1.00 72.36 94 TYR A O 1
ATOM 633 N N . MET A 1 95 ? 37.303 -35.970 -6.245 1.00 66.49 95 MET A N 1
ATOM 634 C CA . MET A 1 95 ? 36.786 -36.293 -4.919 1.00 64.64 95 MET A CA 1
ATOM 635 C C . MET A 1 95 ? 35.883 -37.520 -4.951 1.00 66.40 95 MET A C 1
ATOM 636 O O . MET A 1 95 ? 35.938 -38.357 -4.043 1.00 66.41 95 MET A O 1
ATOM 641 N N . GLU A 1 96 ? 35.037 -37.643 -5.978 1.00 67.60 96 GLU A N 1
ATOM 642 C CA . GLU A 1 96 ? 34.173 -38.816 -6.066 1.00 62.31 96 GLU A CA 1
ATOM 643 C C . GLU A 1 96 ? 34.989 -40.081 -6.277 1.00 65.37 96 GLU A C 1
ATOM 644 O O . GLU A 1 96 ? 34.729 -41.110 -5.645 1.00 70.25 96 GLU A O 1
ATOM 650 N N . LYS A 1 97 ? 35.982 -40.024 -7.163 1.00 69.53 97 LYS A N 1
ATOM 651 C CA . LYS A 1 97 ? 36.857 -41.172 -7.364 1.00 69.72 97 LYS A CA 1
ATOM 652 C C . LYS A 1 97 ? 37.579 -41.544 -6.072 1.00 73.10 97 LYS A C 1
ATOM 653 O O . LYS A 1 97 ? 37.605 -42.717 -5.680 1.00 72.89 97 LYS A O 1
ATOM 659 N N . GLU A 1 98 ? 38.137 -40.551 -5.374 1.00 72.18 98 GLU A N 1
ATOM 660 C CA . GLU A 1 98 ? 38.936 -40.837 -4.187 1.00 71.55 98 GLU A CA 1
ATOM 661 C C . GLU A 1 98 ? 38.070 -41.324 -3.030 1.00 65.53 98 GLU A C 1
ATOM 662 O O . GLU A 1 98 ? 38.459 -42.245 -2.303 1.00 65.32 98 GLU A O 1
ATOM 668 N N . ALA A 1 99 ? 36.896 -40.721 -2.839 1.00 61.58 99 ALA A N 1
ATOM 669 C CA . ALA A 1 99 ? 35.988 -41.209 -1.807 1.00 55.50 99 ALA A CA 1
ATOM 670 C C . ALA A 1 99 ? 35.514 -42.622 -2.118 1.00 61.22 99 ALA A C 1
ATOM 671 O O . ALA A 1 99 ? 35.356 -43.445 -1.208 1.00 65.70 99 ALA A O 1
ATOM 673 N N . SER A 1 100 ? 35.293 -42.926 -3.399 1.00 63.22 100 SER A N 1
ATOM 674 C CA . SER A 1 100 ? 34.853 -44.264 -3.776 1.00 58.67 100 SER A CA 1
ATOM 675 C C . SER A 1 100 ? 35.914 -45.310 -3.455 1.00 55.74 100 SER A C 1
ATOM 676 O O . SER A 1 100 ? 35.587 -46.402 -2.975 1.00 52.64 100 SER A O 1
ATOM 679 N N . LYS A 1 101 ? 37.186 -44.998 -3.722 1.00 57.84 101 LYS A N 1
ATOM 680 C CA . LYS A 1 101 ? 38.269 -45.899 -3.337 1.00 60.62 101 LYS A CA 1
ATOM 681 C C . LYS A 1 101 ? 38.237 -46.184 -1.838 1.00 63.37 101 LYS A C 1
ATOM 682 O O . LYS A 1 101 ? 38.349 -47.338 -1.408 1.00 68.86 101 LYS A O 1
ATOM 688 N N . ILE A 1 102 ? 38.096 -45.135 -1.026 1.00 57.41 102 ILE A N 1
ATOM 689 C CA . ILE A 1 102 ? 38.118 -45.309 0.421 1.00 58.62 102 ILE A CA 1
ATOM 690 C C . ILE A 1 102 ? 36.946 -46.172 0.873 1.00 62.10 102 ILE A C 1
ATOM 691 O O . ILE A 1 102 ? 37.129 -47.182 1.562 1.00 62.80 102 ILE A O 1
ATOM 696 N N . PHE A 1 103 ? 35.729 -45.809 0.463 1.00 65.04 103 PHE A N 1
ATOM 697 C CA . PHE A 1 103 ? 34.551 -46.527 0.937 1.00 62.33 103 PHE A CA 1
ATOM 698 C C . PHE A 1 103 ? 34.471 -47.936 0.364 1.00 67.49 103 PHE A C 1
ATOM 699 O O . PHE A 1 103 ? 33.964 -48.842 1.038 1.00 69.58 103 PHE A O 1
ATOM 707 N N . THR A 1 104 ? 34.967 -48.146 -0.864 1.00 64.52 104 THR A N 1
ATOM 708 C CA . THR A 1 104 ? 35.047 -49.501 -1.406 1.00 58.70 104 THR A CA 1
ATOM 709 C C . THR A 1 104 ? 35.966 -50.373 -0.559 1.00 62.08 104 THR A C 1
ATOM 710 O O . THR A 1 104 ? 35.636 -51.525 -0.257 1.00 68.34 104 THR A O 1
ATOM 714 N N . ALA A 1 105 ? 37.125 -49.839 -0.166 1.00 62.23 105 ALA A N 1
ATOM 715 C CA . ALA A 1 105 ? 38.031 -50.590 0.698 1.00 64.13 105 ALA A CA 1
ATOM 716 C C . ALA A 1 105 ? 37.414 -50.830 2.071 1.00 62.94 105 ALA A C 1
ATOM 717 O O . ALA A 1 105 ? 37.593 -51.902 2.660 1.00 68.66 105 ALA A O 1
ATOM 719 N N . MET A 1 106 ? 36.688 -49.845 2.602 1.00 55.55 106 MET A N 1
ATOM 720 C CA . MET A 1 106 ? 35.988 -50.070 3.860 1.00 57.11 106 MET A CA 1
ATOM 721 C C . MET A 1 106 ? 34.944 -51.171 3.709 1.00 62.37 106 MET A C 1
ATOM 722 O O . MET A 1 106 ? 34.846 -52.058 4.564 1.00 64.49 106 MET A O 1
ATOM 727 N N . ALA A 1 107 ? 34.186 -51.157 2.606 1.00 62.46 107 ALA A N 1
ATOM 728 C CA . ALA A 1 107 ? 33.212 -52.215 2.359 1.00 56.88 107 ALA A CA 1
ATOM 729 C C . ALA A 1 107 ? 33.876 -53.577 2.208 1.00 61.66 107 ALA A C 1
ATOM 730 O O . ALA A 1 107 ? 33.301 -54.592 2.615 1.00 63.45 107 ALA A O 1
ATOM 732 N N . ALA A 1 108 ? 35.071 -53.628 1.617 1.00 63.38 108 ALA A N 1
ATOM 733 C CA . ALA A 1 108 ? 35.753 -54.910 1.471 1.00 67.90 108 ALA A CA 1
ATOM 734 C C . ALA A 1 108 ? 36.183 -55.461 2.823 1.00 72.64 108 ALA A C 1
ATOM 735 O O . ALA A 1 108 ? 36.305 -56.681 2.985 1.00 79.28 108 ALA A O 1
ATOM 737 N N . ALA A 1 109 ? 36.410 -54.582 3.801 1.00 70.17 109 ALA A N 1
ATOM 738 C CA . ALA A 1 109 ? 36.720 -54.971 5.167 1.00 67.46 109 ALA A CA 1
ATOM 739 C C . ALA A 1 109 ? 35.474 -55.088 6.037 1.00 67.83 109 ALA A C 1
ATOM 740 O O . ALA A 1 109 ? 35.576 -54.984 7.267 1.00 75.84 109 ALA A O 1
ATOM 742 N N . ASN A 1 110 ? 34.304 -55.285 5.427 1.00 65.94 110 ASN A N 1
ATOM 743 C CA . ASN A 1 110 ? 33.047 -55.479 6.148 1.00 72.79 110 ASN A CA 1
ATOM 744 C C . ASN A 1 110 ? 32.724 -54.297 7.061 1.00 68.88 110 ASN A C 1
ATOM 745 O O . ASN A 1 110 ? 32.095 -54.466 8.110 1.00 70.28 110 ASN A O 1
ATOM 750 N N . TRP A 1 111 ? 33.157 -53.097 6.664 1.00 61.40 111 TRP A N 1
ATOM 751 C CA . TRP A 1 111 ? 32.914 -51.870 7.423 1.00 56.20 111 TRP A CA 1
ATOM 752 C C . TRP A 1 111 ? 33.443 -51.991 8.853 1.00 64.06 111 TRP A C 1
ATOM 753 O O . TRP A 1 111 ? 32.903 -51.399 9.796 1.00 58.46 111 TRP A O 1
ATOM 764 N N . PHE A 1 112 ? 34.514 -52.770 9.004 1.00 68.62 112 PHE A N 1
ATOM 765 C CA . PHE A 1 112 ? 35.249 -52.959 10.245 1.00 71.11 112 PHE A CA 1
ATOM 766 C C . PHE A 1 112 ? 34.494 -53.828 11.245 1.00 71.86 112 PHE A C 1
ATOM 767 O O . PHE A 1 112 ? 34.975 -54.024 12.367 1.00 75.30 112 PHE A O 1
ATOM 775 N N . GLU A 1 113 ? 33.328 -54.354 10.873 1.00 69.31 113 GLU A N 1
ATOM 776 C CA . GLU A 1 113 ? 32.641 -55.321 11.715 1.00 73.77 113 GLU A CA 1
ATOM 777 C C . GLU A 1 113 ? 33.477 -56.586 11.850 1.00 85.22 113 GLU A C 1
ATOM 778 O O . GLU A 1 113 ? 34.175 -56.999 10.919 1.00 92.87 113 GLU A O 1
ATOM 784 N N . GLY A 1 114 ? 33.391 -57.212 13.023 1.00 81.44 114 GLY A N 1
ATOM 785 C CA . GLY A 1 114 ? 34.172 -58.390 13.320 1.00 87.42 114 GLY A CA 1
ATOM 786 C C . GLY A 1 114 ? 35.575 -58.120 13.814 1.00 89.90 114 GLY A C 1
ATOM 787 O O . GLY A 1 114 ? 36.196 -59.021 14.392 1.00 93.20 114 GLY A O 1
ATOM 788 N N . MET A 1 115 ? 36.097 -56.912 13.605 1.00 86.92 115 MET A N 1
ATOM 789 C CA . MET A 1 115 ? 37.416 -56.549 14.100 1.00 86.88 115 MET A CA 1
ATOM 790 C C . MET A 1 115 ? 37.377 -56.299 15.600 1.00 86.63 115 MET A C 1
ATOM 791 O O . MET A 1 115 ? 36.432 -55.698 16.119 1.00 86.36 115 MET A O 1
ATOM 796 N N . GLU A 1 116 ? 38.415 -56.758 16.295 1.00 89.67 116 GLU A N 1
ATOM 797 C CA . GLU A 1 116 ? 38.571 -56.438 17.705 1.00 87.18 116 GLU A CA 1
ATOM 798 C C . GLU A 1 116 ? 38.873 -54.950 17.865 1.00 79.55 116 GLU A C 1
ATOM 799 O O . GLU A 1 116 ? 39.094 -54.222 16.892 1.00 83.42 116 GLU A O 1
ATOM 805 N N . ARG A 1 117 ? 38.885 -54.492 19.117 1.00 71.37 117 ARG A N 1
ATOM 806 C CA . ARG A 1 117 ? 39.100 -53.071 19.375 1.00 68.91 117 ARG A CA 1
ATOM 807 C C . ARG A 1 117 ? 40.438 -52.602 18.812 1.00 65.47 117 ARG A C 1
ATOM 808 O O . ARG A 1 117 ? 40.495 -51.611 18.073 1.00 60.67 117 ARG A O 1
ATOM 816 N N . ALA A 1 118 ? 41.520 -53.321 19.129 1.00 67.37 118 ALA A N 1
ATOM 817 C CA . ALA A 1 118 ? 42.848 -52.922 18.670 1.00 68.69 118 ALA A CA 1
ATOM 818 C C . ALA A 1 118 ? 42.889 -52.743 17.155 1.00 76.27 118 ALA A C 1
ATOM 819 O O . ALA A 1 118 ? 43.455 -51.765 16.656 1.00 79.64 118 ALA A O 1
ATOM 821 N N . GLU A 1 119 ? 42.283 -53.672 16.408 1.00 81.66 119 GLU A N 1
ATOM 822 C CA . GLU A 1 119 ? 42.282 -53.571 14.949 1.00 81.88 119 GLU A CA 1
ATOM 823 C C . GLU A 1 119 ? 41.413 -52.413 14.471 1.00 71.97 119 GLU A C 1
ATOM 824 O O . GLU A 1 119 ? 41.798 -51.676 13.553 1.00 70.07 119 GLU A O 1
ATOM 830 N N . LEU A 1 120 ? 40.237 -52.244 15.079 1.00 64.01 120 LEU A N 1
ATOM 831 C CA . LEU A 1 120 ? 39.322 -51.183 14.672 1.00 59.78 120 LEU A CA 1
ATOM 832 C C . LEU A 1 120 ? 39.957 -49.809 14.828 1.00 67.06 120 LEU A C 1
ATOM 833 O O . LEU A 1 120 ? 39.714 -48.910 14.016 1.00 70.58 120 LEU A O 1
ATOM 838 N N . ILE A 1 121 ? 40.777 -49.626 15.867 1.00 69.81 121 ILE A N 1
ATOM 839 C CA . ILE A 1 121 ? 41.398 -48.328 16.117 1.00 62.57 121 ILE A CA 1
ATOM 840 C C . ILE A 1 121 ? 42.338 -47.949 14.978 1.00 57.55 121 ILE A C 1
ATOM 841 O O . ILE A 1 121 ? 42.288 -46.826 14.465 1.00 56.98 121 ILE A O 1
ATOM 846 N N . ALA A 1 122 ? 43.196 -48.885 14.559 1.00 59.77 122 ALA A N 1
ATOM 847 C CA . ALA A 1 122 ? 44.138 -48.594 13.480 1.00 62.80 122 ALA A CA 1
ATOM 848 C C . ALA A 1 122 ? 43.422 -48.328 12.160 1.00 64.56 122 ALA A C 1
ATOM 849 O O . ALA A 1 122 ? 43.822 -47.438 11.400 1.00 67.71 122 ALA A O 1
ATOM 851 N N . ALA A 1 123 ? 42.362 -49.083 11.867 1.00 60.71 123 ALA A N 1
ATOM 852 C CA . ALA A 1 123 ? 41.678 -48.925 10.585 1.00 56.12 123 ALA A CA 1
ATOM 853 C C . ALA A 1 123 ? 40.846 -47.651 10.554 1.00 60.33 123 ALA A C 1
ATOM 854 O O . ALA A 1 123 ? 40.788 -46.964 9.527 1.00 59.14 123 ALA A O 1
ATOM 856 N N . VAL A 1 124 ? 40.185 -47.326 11.667 1.00 61.52 124 VAL A N 1
ATOM 857 C CA . VAL A 1 124 ? 39.394 -46.104 11.722 1.00 56.19 124 VAL A CA 1
ATOM 858 C C . VAL A 1 124 ? 40.297 -44.879 11.638 1.00 58.81 124 VAL A C 1
ATOM 859 O O . VAL A 1 124 ? 39.977 -43.898 10.955 1.00 62.35 124 VAL A O 1
ATOM 863 N N . ALA A 1 125 ? 41.444 -44.916 12.314 1.00 59.65 125 ALA A N 1
ATOM 864 C CA . ALA A 1 125 ? 42.374 -43.796 12.239 1.00 57.97 125 ALA A CA 1
ATOM 865 C C . ALA A 1 125 ? 42.837 -43.567 10.803 1.00 60.32 125 ALA A C 1
ATOM 866 O O . ALA A 1 125 ? 42.859 -42.430 10.318 1.00 61.00 125 ALA A O 1
ATOM 868 N N . GLU A 1 126 ? 43.202 -44.641 10.102 1.00 61.10 126 GLU A N 1
ATOM 869 C CA . GLU A 1 126 ? 43.641 -44.488 8.720 1.00 62.58 126 GLU A CA 1
ATOM 870 C C . GLU A 1 126 ? 42.485 -44.075 7.815 1.00 59.77 126 GLU A C 1
ATOM 871 O O . GLU A 1 126 ? 42.666 -43.266 6.898 1.00 60.78 126 GLU A O 1
ATOM 877 N N . ALA A 1 127 ? 41.284 -44.603 8.064 1.00 53.35 127 ALA A N 1
ATOM 878 C CA . ALA A 1 127 ? 40.149 -44.218 7.235 1.00 55.35 127 ALA A CA 1
ATOM 879 C C . ALA A 1 127 ? 39.746 -42.771 7.478 1.00 62.58 127 ALA A C 1
ATOM 880 O O . ALA A 1 127 ? 39.284 -42.099 6.546 1.00 64.66 127 ALA A O 1
ATOM 882 N N . TYR A 1 128 ? 39.915 -42.272 8.711 1.00 62.64 128 TYR A N 1
ATOM 883 C CA . TYR A 1 128 ? 39.548 -40.887 8.991 1.00 57.49 128 TYR A CA 1
ATOM 884 C C . TYR A 1 128 ? 40.440 -39.914 8.236 1.00 58.99 128 TYR A C 1
ATOM 885 O O . TYR A 1 128 ? 39.954 -38.919 7.685 1.00 59.96 128 TYR A O 1
ATOM 894 N N . SER A 1 129 ? 41.750 -40.166 8.220 1.00 62.07 129 SER A N 1
ATOM 895 C CA . SER A 1 129 ? 42.666 -39.280 7.512 1.00 68.93 129 SER A CA 1
ATOM 896 C C . SER A 1 129 ? 42.435 -39.333 6.008 1.00 67.63 129 SER A C 1
ATOM 897 O O . SER A 1 129 ? 42.483 -38.299 5.331 1.00 70.71 129 SER A O 1
ATOM 900 N N . ASP A 1 130 ? 42.203 -40.534 5.468 1.00 63.03 130 ASP A N 1
ATOM 901 C CA . ASP A 1 130 ? 41.969 -40.667 4.033 1.00 59.36 130 ASP A CA 1
ATOM 902 C C . ASP A 1 130 ? 40.772 -39.831 3.605 1.00 65.19 130 ASP A C 1
ATOM 903 O O . ASP A 1 130 ? 40.849 -39.059 2.642 1.00 72.21 130 ASP A O 1
ATOM 908 N N . ILE A 1 131 ? 39.655 -39.973 4.318 1.00 64.99 131 ILE A N 1
ATOM 909 C CA . ILE A 1 131 ? 38.464 -39.196 3.995 1.00 64.28 131 ILE A CA 1
ATOM 910 C C . ILE A 1 131 ? 38.729 -37.712 4.192 1.00 70.30 131 ILE A C 1
ATOM 911 O O . ILE A 1 131 ? 38.277 -36.875 3.399 1.00 71.35 131 ILE A O 1
ATOM 916 N N . ASN A 1 132 ? 39.488 -37.363 5.232 1.00 70.32 132 ASN A N 1
ATOM 917 C CA . ASN A 1 132 ? 39.808 -35.963 5.480 1.00 67.79 132 ASN A CA 1
ATOM 918 C C . ASN A 1 132 ? 40.579 -35.344 4.318 1.00 70.06 132 ASN A C 1
ATOM 919 O O . ASN A 1 132 ? 40.408 -34.154 4.024 1.00 68.74 132 ASN A O 1
ATOM 924 N N . VAL A 1 133 ? 41.425 -36.131 3.647 1.00 71.81 133 VAL A N 1
ATOM 925 C 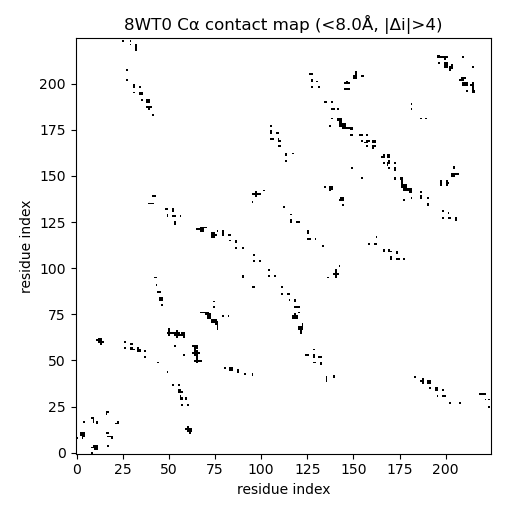CA . VAL A 1 133 ? 42.176 -35.630 2.498 1.00 70.19 133 VAL A CA 1
ATOM 926 C C . VAL A 1 133 ? 41.242 -35.314 1.333 1.00 68.40 133 VAL A C 1
ATOM 927 O O . VAL A 1 133 ? 41.515 -34.407 0.535 1.00 70.58 133 VAL A O 1
ATOM 931 N N . VAL A 1 134 ? 40.129 -36.040 1.221 1.00 63.56 134 VAL A N 1
ATOM 932 C CA . VAL A 1 134 ? 39.144 -35.742 0.185 1.00 68.56 134 VAL A CA 1
ATOM 933 C C . VAL A 1 134 ? 38.543 -34.358 0.407 1.00 74.92 134 VAL A C 1
ATOM 934 O O . VAL A 1 134 ? 38.447 -33.549 -0.525 1.00 80.34 134 VAL A O 1
ATOM 938 N N . HIS A 1 135 ? 38.122 -34.069 1.652 1.00 69.26 135 HIS A N 1
ATOM 939 C CA . HIS A 1 135 ? 37.557 -32.783 2.054 1.00 70.71 135 HIS A CA 1
ATOM 940 C C . HIS A 1 135 ? 36.419 -32.384 1.121 1.00 73.92 135 HIS A C 1
ATOM 941 O O . HIS A 1 135 ? 36.563 -31.433 0.343 1.00 83.07 135 HIS A O 1
ATOM 948 N N . PRO A 1 136 ? 35.279 -33.078 1.168 1.00 67.66 136 PRO A N 1
ATOM 949 C CA . PRO A 1 136 ? 34.269 -32.906 0.110 1.00 69.80 136 PRO A CA 1
ATOM 950 C C . PRO A 1 136 ? 33.607 -31.537 0.081 1.00 72.68 136 PRO A C 1
ATOM 951 O O . PRO A 1 136 ? 33.121 -31.133 -0.982 1.00 77.01 136 PRO A O 1
ATOM 955 N N . PHE A 1 137 ? 33.576 -30.807 1.192 1.00 72.37 137 PHE A N 1
ATOM 956 C CA . PHE A 1 137 ? 32.718 -29.639 1.313 1.00 70.33 137 PHE A CA 1
ATOM 957 C C . PHE A 1 137 ? 33.532 -28.357 1.442 1.00 71.67 137 PHE A C 1
ATOM 958 O O . PHE A 1 137 ? 34.712 -28.368 1.807 1.00 72.59 137 PHE A O 1
ATOM 966 N N . ARG A 1 138 ? 32.871 -27.241 1.120 1.00 71.69 138 ARG A N 1
ATOM 967 C CA . ARG A 1 138 ? 33.494 -25.931 1.273 1.00 76.53 138 ARG A CA 1
ATOM 968 C C . ARG A 1 138 ? 33.734 -25.610 2.743 1.00 78.04 138 ARG A C 1
ATOM 969 O O . ARG A 1 138 ? 34.740 -24.986 3.097 1.00 80.68 138 ARG A O 1
ATOM 977 N N . GLU A 1 139 ? 32.826 -26.038 3.613 1.00 80.15 139 GLU A N 1
ATOM 978 C CA . GLU A 1 139 ? 32.991 -25.851 5.046 1.00 82.91 139 GLU A CA 1
ATOM 979 C C . GLU A 1 139 ? 32.166 -26.909 5.762 1.00 78.39 139 GLU A C 1
ATOM 980 O O . GLU A 1 139 ? 31.253 -27.504 5.183 1.00 76.66 139 GLU A O 1
ATOM 986 N N . GLY A 1 140 ? 32.505 -27.141 7.029 1.00 72.04 140 GLY A N 1
ATOM 987 C CA . GLY A 1 140 ? 31.807 -28.131 7.822 1.00 64.30 140 GLY A CA 1
ATOM 988 C C . GLY A 1 140 ? 32.259 -29.556 7.611 1.00 60.39 140 GLY A C 1
ATOM 989 O O . GLY A 1 140 ? 31.508 -30.481 7.927 1.00 60.72 140 GLY A O 1
ATOM 990 N N . ASN A 1 141 ? 33.475 -29.765 7.103 1.00 59.27 141 ASN A N 1
ATOM 991 C CA . A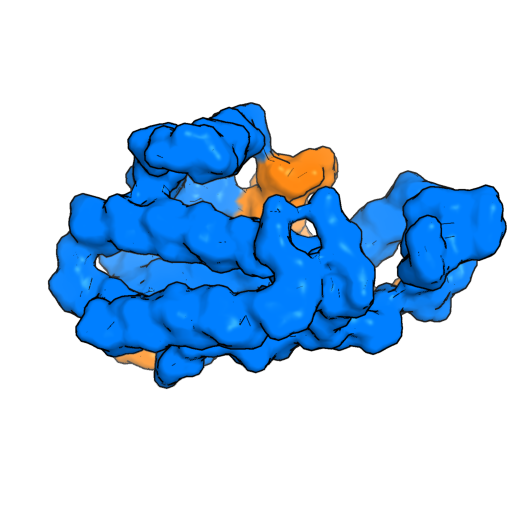SN A 1 141 ? 33.922 -31.117 6.783 1.00 57.72 141 ASN A CA 1
ATOM 992 C C . ASN A 1 141 ? 34.117 -31.958 8.040 1.00 57.62 141 ASN A C 1
ATOM 993 O O . ASN A 1 141 ? 33.631 -33.094 8.119 1.00 59.58 141 ASN A O 1
ATOM 998 N N . GLY A 1 142 ? 34.824 -31.417 9.037 1.00 57.40 142 GLY A N 1
ATOM 999 C CA . GLY A 1 142 ? 35.117 -32.195 10.232 1.00 51.70 142 GLY A CA 1
ATOM 1000 C C . GLY A 1 142 ? 33.871 -32.644 10.971 1.00 48.81 142 GLY A C 1
ATOM 1001 O O . GLY A 1 142 ? 33.759 -33.806 11.368 1.00 49.68 142 GLY A O 1
ATOM 1002 N N . ARG A 1 143 ? 32.911 -31.736 11.154 1.00 53.06 143 ARG A N 1
ATOM 1003 C CA . ARG A 1 143 ? 31.705 -32.081 11.899 1.00 55.84 143 ARG A CA 1
ATOM 1004 C C . ARG A 1 143 ? 30.902 -33.165 11.187 1.00 62.03 143 ARG A C 1
ATOM 1005 O O . ARG A 1 143 ? 30.502 -34.159 11.805 1.00 64.51 143 ARG A O 1
ATOM 1013 N N . ALA A 1 144 ? 30.658 -33.000 9.882 1.00 60.33 144 ALA A N 1
ATOM 1014 C CA . ALA A 1 144 ? 29.920 -34.027 9.154 1.00 55.71 144 ALA A CA 1
ATOM 1015 C C . ALA A 1 144 ? 30.674 -35.350 9.139 1.00 50.80 144 ALA A C 1
ATOM 1016 O O . ALA A 1 144 ? 30.057 -36.418 9.231 1.00 49.48 144 ALA A O 1
ATOM 1018 N N . GLN A 1 145 ? 32.001 -35.300 9.048 1.00 50.44 145 GLN A N 1
ATOM 1019 C CA . GLN A 1 145 ? 32.777 -36.533 9.000 1.00 49.53 145 GLN A CA 1
ATOM 1020 C C . GLN A 1 145 ? 32.714 -37.287 10.330 1.00 51.97 145 GLN A C 1
ATOM 1021 O O . GLN A 1 145 ? 32.632 -38.522 10.345 1.00 53.25 145 GLN A O 1
ATOM 1027 N N . ARG A 1 146 ? 32.723 -36.568 11.458 1.00 49.30 146 ARG A N 1
ATOM 1028 C CA . ARG A 1 146 ? 32.740 -37.259 12.746 1.00 48.94 146 ARG A CA 1
ATOM 1029 C C . ARG A 1 146 ? 31.401 -37.918 13.055 1.00 49.08 146 ARG A C 1
ATOM 1030 O O . ARG A 1 146 ? 31.367 -38.977 13.691 1.00 52.68 146 ARG A O 1
ATOM 1038 N N . ILE A 1 147 ? 30.293 -37.324 12.607 1.00 50.61 147 ILE A N 1
ATOM 1039 C CA . ILE A 1 147 ? 28.999 -37.987 12.746 1.00 53.84 147 ILE A CA 1
ATOM 1040 C C . ILE A 1 147 ? 28.981 -39.284 11.946 1.00 60.60 147 ILE A C 1
ATOM 1041 O O . ILE A 1 147 ? 28.446 -40.306 12.396 1.00 68.03 147 ILE A O 1
ATOM 1046 N N . LEU A 1 148 ? 29.569 -39.267 10.749 1.00 57.51 148 LEU A N 1
ATOM 1047 C CA . LEU A 1 148 ? 29.698 -40.500 9.982 1.00 56.98 148 LEU A CA 1
ATOM 1048 C C . LEU A 1 148 ? 30.560 -41.510 10.725 1.00 56.38 148 LEU A C 1
ATOM 1049 O O . LEU A 1 148 ? 30.218 -42.695 10.802 1.00 57.22 148 LEU A O 1
ATOM 1054 N N . PHE A 1 149 ? 31.681 -41.061 11.288 1.00 55.98 149 PHE A N 1
ATOM 1055 C CA . PHE A 1 149 ? 32.529 -41.998 12.012 1.00 53.87 149 PHE A CA 1
ATOM 1056 C C . PHE A 1 149 ? 31.904 -42.454 13.323 1.00 54.94 149 PHE A C 1
ATOM 1057 O O . PHE A 1 149 ? 32.217 -43.556 13.785 1.00 57.34 149 PHE A O 1
ATOM 1065 N N . GLU A 1 150 ? 31.005 -41.664 13.915 1.00 53.92 150 GLU A N 1
ATOM 1066 C CA . GLU A 1 150 ? 30.221 -42.180 15.033 1.00 58.14 150 GLU A CA 1
ATOM 1067 C C . GLU A 1 150 ? 29.419 -43.400 14.603 1.00 65.04 150 GLU A C 1
ATOM 1068 O O . GLU A 1 150 ? 29.505 -44.462 15.230 1.00 66.82 150 GLU A O 1
ATOM 1074 N N . HIS A 1 151 ? 28.661 -43.271 13.507 1.00 65.06 151 HIS A N 1
ATOM 1075 C CA . HIS A 1 151 ? 27.898 -44.399 12.978 1.00 59.47 151 HIS A CA 1
ATOM 1076 C C . HIS A 1 151 ? 28.807 -45.563 12.619 1.00 51.94 151 HIS A C 1
ATOM 1077 O O . HIS A 1 151 ? 28.468 -46.727 12.859 1.00 52.83 151 HIS A O 1
ATOM 1084 N N . LEU A 1 152 ? 29.970 -45.269 12.039 1.00 51.72 152 LEU A N 1
ATOM 1085 C CA . LEU A 1 152 ? 30.888 -46.330 11.647 1.00 56.33 152 LEU A CA 1
ATOM 1086 C C . LEU A 1 152 ? 31.340 -47.147 12.856 1.00 60.42 152 LEU A C 1
ATOM 1087 O O . LEU A 1 152 ? 31.411 -48.379 12.797 1.00 61.87 152 LEU A O 1
ATOM 1092 N N . ILE A 1 153 ? 31.643 -46.471 13.962 1.00 57.29 153 ILE A N 1
ATOM 1093 C CA . ILE A 1 153 ? 32.180 -47.174 15.122 1.00 55.59 153 ILE A CA 1
ATOM 1094 C C . ILE A 1 153 ? 31.088 -47.971 15.820 1.00 55.54 153 ILE A C 1
ATOM 1095 O O . ILE A 1 153 ? 31.310 -49.118 16.236 1.00 57.05 153 ILE A O 1
ATOM 1100 N N . MET A 1 154 ? 29.876 -47.417 15.921 1.00 52.26 154 MET A N 1
ATOM 1101 C CA . MET A 1 154 ? 28.835 -48.150 16.634 1.00 55.97 154 MET A CA 1
ATOM 1102 C C . MET A 1 154 ? 28.253 -49.251 15.770 1.00 60.33 154 MET A C 1
ATOM 1103 O O . MET A 1 154 ? 27.744 -50.256 16.282 1.00 65.46 154 MET A O 1
ATOM 1108 N N . ASN A 1 155 ? 28.331 -49.107 14.448 1.00 61.56 155 ASN A N 1
ATOM 1109 C CA . ASN A 1 155 ? 28.043 -50.246 13.577 1.00 64.82 155 ASN A CA 1
ATOM 1110 C C . ASN A 1 155 ? 29.056 -51.367 13.781 1.00 62.82 155 ASN A C 1
ATOM 1111 O O . ASN A 1 155 ? 28.700 -52.551 13.794 1.00 67.30 155 ASN A O 1
ATOM 1116 N N . ALA A 1 156 ? 30.330 -51.005 13.949 1.00 61.46 156 ALA A N 1
ATOM 1117 C CA . ALA A 1 156 ? 31.338 -51.977 14.344 1.00 63.49 156 ALA A CA 1
ATOM 1118 C C . ALA A 1 156 ? 31.086 -52.520 15.744 1.00 67.15 156 ALA A C 1
ATOM 1119 O O . ALA A 1 156 ? 31.672 -53.544 16.111 1.00 67.39 156 ALA A O 1
ATOM 1121 N N . GLY A 1 157 ? 30.232 -51.863 16.522 1.00 65.22 157 GLY A N 1
ATOM 1122 C CA . GLY A 1 157 ? 29.788 -52.386 17.795 1.00 67.61 157 GLY A CA 1
ATOM 1123 C C . GLY A 1 157 ? 30.428 -51.785 19.025 1.00 68.63 157 GLY A C 1
ATOM 1124 O O . GLY A 1 157 ? 30.378 -52.412 20.088 1.00 76.37 157 GLY A O 1
ATOM 1125 N N . PHE A 1 158 ? 31.013 -50.595 18.925 1.00 60.56 158 PHE A N 1
ATOM 1126 C CA . PHE A 1 158 ? 31.753 -50.011 20.029 1.00 61.66 158 PHE A CA 1
ATOM 1127 C C . PHE A 1 158 ? 31.254 -48.605 20.328 1.00 64.31 158 PHE A C 1
ATOM 1128 O O . PHE A 1 158 ? 30.734 -47.908 19.450 1.00 67.59 158 PHE A O 1
ATOM 1136 N N . GLU A 1 159 ? 31.414 -48.210 21.591 1.00 61.74 159 GLU A N 1
ATOM 1137 C CA . GLU A 1 159 ? 31.093 -46.870 22.053 1.00 57.33 159 GLU A CA 1
ATOM 1138 C C . GLU A 1 159 ? 32.100 -45.859 21.509 1.00 55.61 159 GLU A C 1
ATOM 1139 O O . GLU A 1 159 ? 33.245 -46.191 21.189 1.00 56.29 159 GLU A O 1
ATOM 1145 N N . ILE A 1 160 ? 31.663 -44.604 21.428 1.00 56.63 160 ILE A N 1
ATOM 1146 C CA . ILE A 1 160 ? 32.465 -43.534 20.834 1.00 54.26 160 ILE A CA 1
ATOM 1147 C C . ILE A 1 160 ? 32.100 -42.216 21.503 1.00 55.58 160 ILE A C 1
ATOM 1148 O O . ILE A 1 160 ? 30.921 -41.865 21.602 1.00 54.78 160 ILE A O 1
ATOM 1153 N N . SER A 1 161 ? 33.112 -41.476 21.949 1.00 57.60 161 SER A N 1
ATOM 1154 C CA . SER A 1 161 ? 32.883 -40.162 22.541 1.00 55.80 161 SER A CA 1
ATOM 1155 C C . SER A 1 161 ? 34.076 -39.274 22.238 1.00 54.50 161 SER A C 1
ATOM 1156 O O . SER A 1 161 ? 35.190 -39.566 22.685 1.00 59.54 161 SER A O 1
ATOM 1159 N N . TRP A 1 162 ? 33.842 -38.186 21.501 1.00 54.44 162 TRP A N 1
ATOM 1160 C CA . TRP A 1 162 ? 34.914 -37.249 21.180 1.00 54.92 162 TRP A CA 1
ATOM 1161 C C . TRP A 1 162 ? 35.382 -36.449 22.391 1.00 59.43 162 TRP A C 1
ATOM 1162 O O . TRP A 1 162 ? 36.327 -35.660 22.262 1.00 63.71 162 TRP A O 1
ATOM 1173 N N . TRP A 1 163 ? 34.753 -36.629 23.556 1.00 56.65 163 TRP A N 1
ATOM 1174 C CA . TRP A 1 163 ? 35.274 -36.057 24.790 1.00 58.90 163 TRP A CA 1
ATOM 1175 C C . TRP A 1 163 ? 36.540 -36.761 25.262 1.00 57.33 163 TRP A C 1
ATOM 1176 O O . TRP A 1 163 ? 37.163 -36.300 26.225 1.00 57.39 163 TRP A O 1
ATOM 1187 N N . GLY A 1 164 ? 36.937 -37.855 24.606 1.00 56.67 164 GLY A N 1
ATOM 1188 C CA . GLY A 1 164 ? 38.122 -38.594 25.013 1.00 59.00 164 GLY A CA 1
ATOM 1189 C C . GLY A 1 164 ? 39.425 -37.862 24.769 1.00 55.76 164 GLY A C 1
ATOM 1190 O O . GLY A 1 164 ? 40.456 -38.244 25.334 1.00 55.88 164 GLY A O 1
ATOM 1191 N N . ILE A 1 165 ? 39.403 -36.823 23.935 1.00 51.62 165 ILE A N 1
ATOM 1192 C CA . ILE A 1 165 ? 40.576 -36.014 23.634 1.00 53.66 165 ILE A CA 1
ATOM 1193 C C . ILE A 1 165 ? 40.155 -34.552 23.649 1.00 52.01 165 ILE A C 1
ATOM 1194 O O . ILE A 1 165 ? 38.982 -34.218 23.476 1.00 49.68 165 ILE A O 1
ATOM 1199 N N . GLU A 1 166 ? 41.131 -33.674 23.853 1.00 54.16 166 GLU A N 1
ATOM 1200 C CA . GLU A 1 166 ? 40.888 -32.246 23.760 1.00 64.83 166 GLU A CA 1
ATOM 1201 C C . GLU A 1 166 ? 41.337 -31.716 22.393 1.00 68.24 166 GLU A C 1
ATOM 1202 O O . GLU A 1 166 ? 41.885 -32.441 21.560 1.00 65.24 166 GLU A O 1
ATOM 1208 N N . LYS A 1 167 ? 41.098 -30.420 22.173 1.00 65.37 167 LYS A N 1
ATOM 1209 C CA . LYS A 1 167 ? 41.266 -29.830 20.849 1.00 62.77 167 LYS A CA 1
ATOM 1210 C C . LYS A 1 167 ? 42.723 -29.838 20.405 1.00 65.26 167 LYS A C 1
ATOM 1211 O O . LYS A 1 167 ? 43.020 -30.147 19.244 1.00 67.03 167 LYS A O 1
ATOM 1217 N N . ASP A 1 168 ? 43.644 -29.491 21.310 1.00 63.76 168 ASP A N 1
ATOM 1218 C CA . ASP A 1 168 ? 45.058 -29.435 20.947 1.00 62.65 168 ASP A CA 1
ATOM 1219 C C . ASP A 1 168 ? 45.566 -30.788 20.468 1.00 60.49 168 ASP A C 1
ATOM 1220 O O . ASP A 1 168 ? 46.338 -30.865 19.506 1.00 65.22 168 ASP A O 1
ATOM 1225 N N . GLU A 1 169 ? 45.165 -31.864 21.145 1.00 58.18 169 GLU A N 1
ATOM 1226 C CA . GLU A 1 169 ? 45.553 -33.204 20.723 1.00 55.02 169 GLU A CA 1
ATOM 1227 C C . GLU A 1 169 ? 44.952 -33.551 19.365 1.00 57.52 169 GLU A C 1
ATOM 1228 O O . GLU A 1 169 ? 45.593 -34.213 18.535 1.00 60.83 169 GLU A O 1
ATOM 1234 N N . TRP A 1 170 ? 43.717 -33.113 19.126 1.00 55.86 170 TRP A N 1
ATOM 1235 C CA . TRP A 1 170 ? 43.042 -33.409 17.871 1.00 55.01 170 TRP A CA 1
ATOM 1236 C C . TRP A 1 170 ? 43.726 -32.715 16.702 1.00 62.38 170 TRP A C 1
ATOM 1237 O O . TRP A 1 170 ? 43.869 -33.297 15.620 1.00 58.14 170 TRP A O 1
ATOM 1248 N N . ILE A 1 171 ? 44.138 -31.462 16.902 1.00 65.13 171 ILE A N 1
ATOM 1249 C CA . ILE A 1 171 ? 44.801 -30.705 15.847 1.00 64.42 171 ILE A CA 1
ATOM 1250 C C . ILE A 1 171 ? 46.126 -31.363 15.481 1.00 65.59 171 ILE A C 1
ATOM 1251 O O . ILE A 1 171 ? 46.439 -31.556 14.298 1.00 67.26 171 ILE A O 1
ATOM 1256 N N . TYR A 1 172 ? 46.915 -31.737 16.495 1.00 61.49 172 TYR A N 1
ATOM 1257 C CA . TYR A 1 172 ? 48.220 -32.341 16.235 1.00 58.15 172 TYR A CA 1
ATOM 1258 C C . TYR A 1 172 ? 48.082 -33.698 15.552 1.00 62.03 172 TYR A C 1
ATOM 1259 O O . TYR A 1 172 ? 48.889 -34.045 14.681 1.00 72.15 172 TYR A O 1
ATOM 1268 N N . ALA A 1 173 ? 47.067 -34.477 15.929 1.00 56.79 173 ALA A N 1
ATOM 1269 C CA . ALA A 1 173 ? 46.858 -35.770 15.288 1.00 57.43 173 ALA A CA 1
ATOM 1270 C C . ALA A 1 173 ? 46.521 -35.598 13.814 1.00 58.78 173 ALA A C 1
ATOM 1271 O O . ALA A 1 173 ? 46.948 -36.397 12.971 1.00 57.78 173 ALA A O 1
ATOM 1273 N N . ASN A 1 174 ? 45.758 -34.556 13.484 1.00 61.16 174 ASN A N 1
ATOM 1274 C CA . ASN A 1 174 ? 45.418 -34.317 12.087 1.00 63.53 174 ASN A CA 1
ATOM 1275 C C . ASN A 1 174 ? 46.619 -33.783 11.319 1.00 68.23 174 ASN A C 1
ATOM 1276 O O . ASN A 1 174 ? 46.819 -34.132 10.150 1.00 71.96 174 ASN A O 1
ATOM 1281 N N . ILE A 1 175 ? 47.441 -32.951 11.961 1.00 69.86 175 ILE A N 1
ATOM 1282 C CA . ILE A 1 175 ? 48.673 -32.502 11.318 1.00 71.60 175 ILE A CA 1
ATOM 1283 C C . ILE A 1 175 ? 49.600 -33.685 11.081 1.00 77.27 175 ILE A C 1
ATOM 1284 O O . ILE A 1 175 ? 50.153 -33.852 9.986 1.00 81.94 175 ILE A O 1
ATOM 1289 N N . ALA A 1 176 ? 49.781 -34.528 12.102 1.00 73.30 176 ALA A N 1
ATOM 1290 C CA . ALA A 1 176 ? 50.595 -35.728 11.933 1.00 69.72 176 ALA A CA 1
ATOM 1291 C C . ALA A 1 176 ? 50.079 -36.583 10.781 1.00 70.48 176 ALA A C 1
ATOM 1292 O O . ALA A 1 176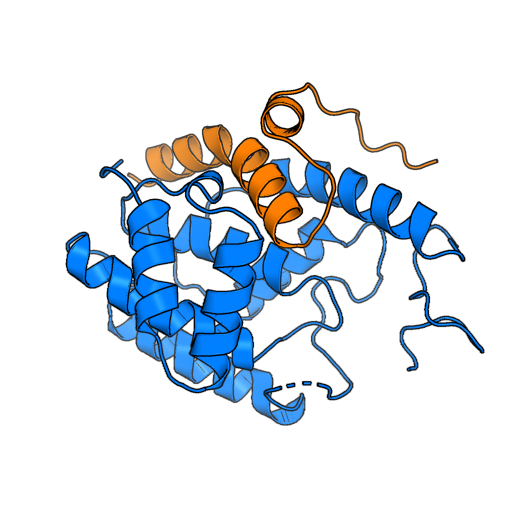 ? 50.869 -37.164 10.026 1.00 69.54 176 ALA A O 1
ATOM 1294 N N . ALA A 1 177 ? 48.756 -36.660 10.623 1.00 69.07 177 ALA A N 1
ATOM 1295 C CA . ALA A 1 177 ? 48.184 -37.465 9.551 1.00 69.10 177 ALA A CA 1
ATOM 1296 C C . ALA A 1 177 ? 48.428 -36.838 8.183 1.00 76.89 177 ALA A C 1
ATOM 1297 O O . ALA A 1 177 ? 48.606 -37.563 7.198 1.00 80.34 177 ALA A O 1
ATOM 1299 N N . TYR A 1 178 ? 48.446 -35.503 8.101 1.00 85.87 178 TYR A N 1
ATOM 1300 C CA . TYR A 1 178 ? 48.812 -34.850 6.847 1.00 92.11 178 TYR A CA 1
ATOM 1301 C C . TYR A 1 178 ? 50.191 -35.296 6.382 1.00 94.15 178 TYR A C 1
ATOM 1302 O O . TYR A 1 178 ? 50.424 -35.464 5.180 1.00 102.04 178 TYR A O 1
ATOM 1311 N N . ASN A 1 179 ? 51.117 -35.500 7.318 1.00 87.97 179 ASN A N 1
ATOM 1312 C CA . ASN A 1 179 ? 52.483 -35.894 6.996 1.00 84.97 179 ASN A CA 1
ATOM 1313 C C . ASN A 1 179 ? 52.675 -37.404 6.972 1.00 82.28 179 ASN A C 1
ATOM 1314 O O . ASN A 1 179 ? 53.815 -37.868 6.889 1.00 89.58 179 ASN A O 1
ATOM 1319 N N . GLY A 1 180 ? 51.594 -38.177 7.048 1.00 75.62 180 GLY A N 1
ATOM 1320 C CA . GLY A 1 180 ? 51.673 -39.618 6.933 1.00 76.68 180 GLY A CA 1
ATOM 1321 C C . GLY A 1 180 ? 51.927 -40.368 8.223 1.00 83.34 180 GLY A C 1
ATOM 1322 O O . GLY A 1 180 ? 52.095 -41.595 8.180 1.00 93.27 180 GLY A O 1
ATOM 1323 N N . VAL A 1 181 ? 51.967 -39.680 9.361 1.00 74.33 181 VAL A N 1
ATOM 1324 C CA . VAL A 1 181 ? 52.184 -40.308 10.659 1.00 77.29 181 VAL A CA 1
ATOM 1325 C C . VAL A 1 181 ? 50.825 -40.488 11.318 1.00 73.00 181 VAL A C 1
ATOM 1326 O O . VAL A 1 181 ? 50.171 -39.513 11.702 1.00 67.93 181 VAL A O 1
ATOM 1330 N N . MET A 1 182 ? 50.401 -41.744 11.445 1.00 72.77 182 MET A N 1
ATOM 1331 C CA . MET A 1 182 ? 49.070 -42.079 11.927 1.00 73.56 182 MET A CA 1
ATOM 1332 C C . MET A 1 182 ? 49.022 -42.412 13.406 1.00 72.88 182 MET A C 1
ATOM 1333 O O . MET A 1 182 ? 47.929 -42.398 13.984 1.00 71.34 182 MET A O 1
ATOM 1338 N N . GLU A 1 183 ? 50.161 -42.728 14.016 1.00 73.61 183 GLU A N 1
ATOM 1339 C CA . GLU A 1 183 ? 50.183 -43.075 15.433 1.00 76.63 183 GLU A CA 1
ATOM 1340 C C . GLU A 1 183 ? 49.482 -42.047 16.317 1.00 69.24 183 GLU A C 1
ATOM 1341 O O . GLU A 1 183 ? 48.715 -42.461 17.202 1.00 58.94 183 GLU A O 1
ATOM 1347 N N . PRO A 1 184 ? 49.674 -40.731 16.145 1.00 65.37 184 PRO A N 1
ATOM 1348 C CA . PRO A 1 184 ? 48.852 -39.800 16.934 1.00 56.19 184 PRO A CA 1
ATOM 1349 C C . PRO A 1 184 ? 47.362 -39.918 16.653 1.00 64.07 184 PRO A C 1
ATOM 1350 O O . PRO A 1 184 ? 46.571 -39.777 17.594 1.00 65.33 184 PRO A O 1
ATOM 1354 N N . MET A 1 185 ? 46.943 -40.201 15.411 1.00 66.74 185 MET A N 1
ATOM 1355 C CA . MET A 1 185 ? 45.513 -40.415 15.182 1.00 56.47 185 MET A CA 1
ATOM 1356 C C . MET A 1 185 ? 45.013 -41.685 15.869 1.00 55.71 185 MET A C 1
ATOM 1357 O O . MET A 1 185 ? 43.848 -41.747 16.279 1.00 55.08 185 MET A O 1
ATOM 1362 N N . GLU A 1 186 ? 45.868 -42.704 16.004 1.00 57.17 186 GLU A N 1
ATOM 1363 C CA . GLU A 1 186 ? 45.429 -43.970 16.584 1.00 62.93 186 GLU A CA 1
ATOM 1364 C C . GLU A 1 186 ? 45.149 -43.829 18.077 1.00 67.53 186 GLU A C 1
ATOM 1365 O O . GLU A 1 186 ? 44.124 -44.325 18.568 1.00 74.08 186 GLU A O 1
ATOM 1371 N N . GLN A 1 187 ? 46.043 -43.139 18.809 1.00 65.52 187 GLN A N 1
ATOM 1372 C CA . GLN A 1 187 ? 45.815 -42.960 20.240 1.00 71.53 187 GLN A CA 1
ATOM 1373 C C . GLN A 1 187 ? 44.647 -42.035 20.492 1.00 66.17 187 GLN A C 1
ATOM 1374 O O . GLN A 1 187 ? 44.047 -42.105 21.565 1.00 65.53 187 GLN A O 1
ATOM 1380 N N . VAL A 1 188 ? 44.280 -41.192 19.519 1.00 60.68 188 VAL A N 1
ATOM 1381 C CA . VAL A 1 188 ? 43.051 -40.402 19.652 1.00 57.72 188 VAL A CA 1
ATOM 1382 C C . VAL A 1 188 ? 41.837 -41.317 19.734 1.00 59.71 188 VAL A C 1
ATOM 1383 O O . VAL A 1 188 ? 40.999 -41.204 20.642 1.00 64.44 188 VAL A O 1
ATOM 1387 N N . PHE A 1 189 ? 41.734 -42.254 18.790 1.00 56.67 189 PHE A N 1
ATOM 1388 C CA . PHE A 1 189 ? 40.642 -43.213 18.803 1.00 55.03 189 PHE A CA 1
ATOM 1389 C C . PHE A 1 189 ? 40.816 -44.257 19.895 1.00 57.17 189 PHE A C 1
ATOM 1390 O O . PHE A 1 189 ? 39.819 -44.808 20.373 1.00 57.49 189 PHE A O 1
ATOM 1398 N N . GLU A 1 190 ? 42.056 -44.544 20.296 1.00 59.69 190 GLU A N 1
ATOM 1399 C CA . GLU A 1 190 ? 42.271 -45.342 21.499 1.00 59.71 190 GLU A CA 1
ATOM 1400 C C . GLU A 1 190 ? 41.573 -44.720 22.701 1.00 62.25 190 GLU A C 1
ATOM 1401 O O . GLU A 1 190 ? 41.044 -45.441 23.553 1.00 64.77 190 GLU A O 1
ATOM 1407 N N . LYS A 1 191 ? 41.531 -43.388 22.769 1.00 59.90 191 LYS A N 1
ATOM 1408 C CA . LYS A 1 191 ? 40.916 -42.684 23.887 1.00 58.69 191 LYS A CA 1
ATOM 1409 C C . LYS A 1 191 ? 39.455 -42.323 23.650 1.00 56.21 191 LYS A C 1
ATOM 1410 O O . LYS A 1 191 ? 38.753 -41.991 24.610 1.00 60.76 191 LYS A O 1
ATOM 1416 N N . CYS A 1 192 ? 38.974 -42.387 22.413 1.00 53.44 192 CYS A N 1
ATOM 1417 C CA . CYS A 1 192 ? 37.581 -42.069 22.135 1.00 53.96 192 CYS A CA 1
ATOM 1418 C C . CYS A 1 192 ? 36.703 -43.295 21.933 1.00 55.16 192 CYS A C 1
ATOM 1419 O O . CYS A 1 192 ? 35.496 -43.220 22.172 1.00 57.73 192 CYS A O 1
ATOM 1422 N N . ILE A 1 193 ? 37.273 -44.415 21.509 1.00 51.40 193 ILE A N 1
ATOM 1423 C CA . ILE A 1 193 ? 36.524 -45.653 21.345 1.00 51.88 193 ILE A CA 1
ATOM 1424 C C . ILE A 1 193 ? 36.594 -46.429 22.651 1.00 58.65 193 ILE A C 1
ATOM 1425 O O . ILE A 1 193 ? 37.680 -46.625 23.210 1.00 60.47 193 ILE A O 1
ATOM 1430 N N . GLY A 1 194 ? 35.437 -46.861 23.145 1.00 60.52 194 GLY A N 1
ATOM 1431 C CA . GLY A 1 194 ? 35.373 -47.525 24.427 1.00 58.36 194 GLY A CA 1
ATOM 1432 C C . GLY A 1 194 ? 34.943 -48.975 24.364 1.00 67.12 194 GLY A C 1
ATOM 1433 O O . GLY A 1 194 ? 35.366 -49.725 23.479 1.00 68.79 194 GLY A O 1
ATOM 1434 N N . GLN A 1 195 ? 34.105 -49.379 25.317 1.00 73.49 195 GLN A N 1
ATOM 1435 C CA . GLN A 1 195 ? 33.637 -50.751 25.397 1.00 75.49 195 GLN A CA 1
ATOM 1436 C C . GLN A 1 195 ? 32.710 -51.075 24.230 1.00 74.00 195 GLN A C 1
ATOM 1437 O O . GLN A 1 195 ? 32.210 -50.194 23.525 1.00 73.61 195 GLN A O 1
ATOM 1443 N N . ALA A 1 196 ? 32.472 -52.369 24.045 1.00 72.88 196 ALA A N 1
ATOM 1444 C CA . ALA A 1 196 ? 31.475 -52.825 23.094 1.00 73.59 196 ALA A CA 1
ATOM 1445 C C . ALA A 1 196 ? 30.072 -52.487 23.585 1.00 80.79 196 ALA A C 1
ATOM 1446 O O . ALA A 1 196 ? 29.790 -52.488 24.785 1.00 90.13 196 ALA A O 1
ATOM 1448 N N . ILE A 1 197 ? 29.188 -52.204 22.636 1.00 80.74 197 ILE A N 1
ATOM 1449 C CA . ILE A 1 197 ? 27.804 -51.862 22.939 1.00 80.11 197 ILE A CA 1
ATOM 1450 C C . ILE A 1 197 ? 27.040 -53.094 23.423 1.00 81.13 197 ILE A C 1
ATOM 1451 O O . ILE A 1 197 ? 26.322 -53.044 24.426 1.00 86.83 197 ILE A O 1
ATOM 1456 N N . SER B 2 5 ? 20.687 -55.820 17.295 1.00 78.00 5 SER B N 1
ATOM 1457 C CA . SER B 2 5 ? 21.811 -54.895 17.262 1.00 77.12 5 SER B CA 1
ATOM 1458 C C . SER B 2 5 ? 21.449 -53.594 16.556 1.00 83.03 5 SER B C 1
ATOM 1459 O O . SER B 2 5 ? 21.899 -52.522 16.964 1.00 89.82 5 SER B O 1
ATOM 1462 N N . LEU B 2 6 ? 20.654 -53.688 15.488 1.00 81.61 6 LEU B N 1
ATOM 1463 C C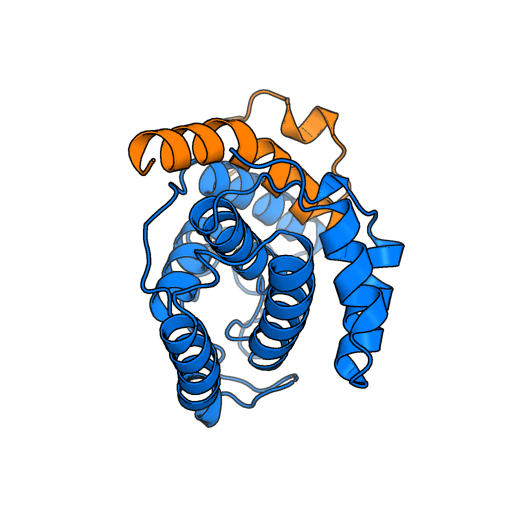A . LEU B 2 6 ? 20.282 -52.490 14.740 1.00 76.53 6 LEU B CA 1
ATOM 1464 C C . LEU B 2 6 ? 19.479 -51.535 15.613 1.00 78.22 6 LEU B C 1
ATOM 1465 O O . LEU B 2 6 ? 19.799 -50.344 15.708 1.00 78.63 6 LEU B O 1
ATOM 1470 N N . GLU B 2 7 ? 18.438 -52.046 16.276 1.00 82.82 7 GLU B N 1
ATOM 1471 C CA . GLU B 2 7 ? 17.645 -51.193 17.156 1.00 84.96 7 GLU B CA 1
ATOM 1472 C C . GLU B 2 7 ? 18.460 -50.707 18.351 1.00 81.91 7 GLU B C 1
ATOM 1473 O O . GLU B 2 7 ? 18.257 -49.580 18.818 1.00 82.08 7 GLU B O 1
ATOM 1479 N N . THR B 2 8 ? 19.396 -51.521 18.851 1.00 76.69 8 THR B N 1
ATOM 1480 C CA . THR B 2 8 ? 20.272 -51.028 19.910 1.00 76.16 8 THR B CA 1
ATOM 1481 C C . THR B 2 8 ? 21.259 -49.990 19.386 1.00 74.01 8 THR B C 1
ATOM 1482 O O . THR B 2 8 ? 21.579 -49.037 20.102 1.00 73.58 8 THR B O 1
ATOM 1486 N N . LYS B 2 9 ? 21.751 -50.153 18.151 1.00 72.36 9 LYS B N 1
ATOM 1487 C CA . LYS B 2 9 ? 22.658 -49.157 17.581 1.00 66.55 9 LYS B CA 1
ATOM 1488 C C . LYS B 2 9 ? 21.971 -47.804 17.436 1.00 65.55 9 LYS B C 1
ATOM 1489 O O . LYS B 2 9 ? 22.563 -46.765 17.753 1.00 61.00 9 LYS B O 1
ATOM 1495 N N . LYS B 2 10 ? 20.725 -47.796 16.951 1.00 69.76 10 LYS B N 1
ATOM 1496 C CA . LYS B 2 10 ? 19.976 -46.546 16.858 1.00 71.48 10 LYS B CA 1
ATOM 1497 C C . LYS B 2 10 ? 19.697 -45.972 18.239 1.00 72.67 10 LYS B C 1
ATOM 1498 O O . LYS B 2 10 ? 19.772 -44.754 18.437 1.00 78.82 10 LYS B O 1
ATOM 1504 N N . ALA B 2 11 ? 19.373 -46.834 19.207 1.00 70.41 11 ALA B N 1
ATOM 1505 C CA . ALA B 2 11 ? 19.151 -46.363 20.568 1.00 69.62 11 ALA B CA 1
ATOM 1506 C C . ALA B 2 11 ? 20.416 -45.751 21.152 1.00 73.24 11 ALA B C 1
ATOM 1507 O O . ALA B 2 11 ? 20.358 -44.713 21.821 1.00 79.28 11 ALA B O 1
ATOM 1509 N N . TYR B 2 12 ? 21.572 -46.376 20.907 1.00 68.31 12 TYR B N 1
ATOM 1510 C CA . TYR B 2 12 ? 22.819 -45.823 21.423 1.00 62.97 12 TYR B CA 1
ATOM 1511 C C . TYR B 2 12 ? 23.110 -44.466 20.798 1.00 68.08 12 TYR B C 1
ATOM 1512 O O . TYR B 2 12 ? 23.476 -43.515 21.502 1.00 70.18 12 TYR B O 1
ATOM 1521 N N . ALA B 2 13 ? 22.942 -44.360 19.475 1.00 64.78 13 ALA B N 1
ATOM 1522 C CA . ALA B 2 13 ? 23.212 -43.110 18.774 1.00 61.03 13 ALA B CA 1
ATOM 1523 C C . ALA B 2 13 ? 22.318 -41.987 19.281 1.00 63.68 13 ALA B C 1
ATOM 1524 O O . ALA B 2 13 ? 22.784 -40.867 19.513 1.00 62.85 13 ALA B O 1
ATOM 1526 N N . ALA B 2 14 ? 21.023 -42.270 19.459 1.00 65.48 14 ALA B N 1
ATOM 1527 C CA . ALA B 2 14 ? 20.105 -41.242 19.941 1.00 73.58 14 ALA B CA 1
ATOM 1528 C C . ALA B 2 14 ? 20.445 -40.811 21.360 1.00 78.12 14 ALA B C 1
ATOM 1529 O O . ALA B 2 14 ? 20.200 -39.659 21.738 1.00 83.12 14 ALA B O 1
ATOM 1531 N N . ARG B 2 15 ? 21.013 -41.716 22.156 1.00 77.85 15 ARG B N 1
ATOM 1532 C CA . ARG B 2 15 ? 21.390 -41.375 23.521 1.00 77.84 15 ARG B CA 1
ATOM 1533 C C . ARG B 2 15 ? 22.630 -40.490 23.568 1.00 71.11 15 ARG B C 1
ATOM 1534 O O . ARG B 2 15 ? 22.762 -39.657 24.473 1.00 69.19 15 ARG B O 1
ATOM 1542 N N . THR B 2 16 ? 23.535 -40.632 22.604 1.00 64.34 16 THR B N 1
ATOM 1543 C CA . THR B 2 16 ? 24.839 -40.002 22.710 1.00 61.72 16 THR B CA 1
ATOM 1544 C C . THR B 2 16 ? 25.118 -38.918 21.681 1.00 56.30 16 THR B C 1
ATOM 1545 O O . THR B 2 16 ? 26.118 -38.207 21.831 1.00 55.76 16 THR B O 1
ATOM 1549 N N . ARG B 2 17 ? 24.266 -38.749 20.666 1.00 60.29 17 ARG B N 1
ATOM 1550 C CA . ARG B 2 17 ? 24.608 -37.876 19.543 1.00 60.73 17 ARG B CA 1
ATOM 1551 C C . ARG B 2 17 ? 24.708 -36.418 19.972 1.00 60.38 17 ARG B C 1
ATOM 1552 O O . ARG B 2 17 ? 25.558 -35.676 19.467 1.00 61.71 17 ARG B O 1
ATOM 1560 N N . ARG B 2 18 ? 23.853 -35.985 20.900 1.00 64.00 18 ARG B N 1
ATOM 1561 C CA . ARG B 2 18 ? 23.878 -34.583 21.305 1.00 71.01 18 ARG B CA 1
ATOM 1562 C C . ARG B 2 18 ? 25.149 -34.250 22.079 1.00 71.17 18 ARG B C 1
ATOM 1563 O O . ARG B 2 18 ? 25.749 -33.189 21.869 1.00 66.86 18 ARG B O 1
ATOM 1571 N N . SER B 2 19 ? 25.572 -35.144 22.978 1.00 70.89 19 SER B N 1
ATOM 1572 C CA . SER B 2 19 ? 26.839 -34.955 23.679 1.00 68.39 19 SER B CA 1
ATOM 1573 C C . SER B 2 19 ? 28.024 -35.091 22.728 1.00 64.98 19 SER B C 1
ATOM 1574 O O . SER B 2 19 ? 29.022 -34.373 22.863 1.00 66.91 19 SER B O 1
ATOM 1577 N N . ASN B 2 20 ? 27.934 -36.002 21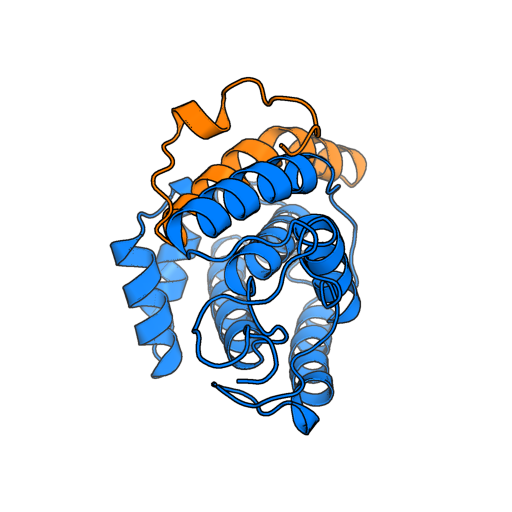.758 1.00 63.86 20 ASN B N 1
ATOM 1578 C CA . ASN B 2 20 ? 29.040 -36.182 20.821 1.00 60.37 20 ASN B CA 1
ATOM 1579 C C . ASN B 2 20 ? 29.210 -34.968 19.918 1.00 58.39 20 ASN B C 1
ATOM 1580 O O . ASN B 2 20 ? 30.338 -34.611 19.558 1.00 62.28 20 ASN B O 1
ATOM 1585 N N . TYR B 2 21 ? 28.109 -34.310 19.549 1.00 57.46 21 TYR B N 1
ATOM 1586 C CA . TYR B 2 21 ? 28.229 -33.144 18.682 1.00 56.40 21 TYR B CA 1
ATOM 1587 C C . TYR B 2 21 ? 28.809 -31.954 19.433 1.00 60.63 21 TYR B C 1
ATOM 1588 O O . TYR B 2 21 ? 29.609 -31.195 18.874 1.00 60.68 21 TYR B O 1
ATOM 1597 N N . ALA B 2 22 ? 28.418 -31.771 20.699 1.00 63.65 22 ALA B N 1
ATOM 1598 C CA . ALA B 2 22 ? 29.046 -30.739 21.520 1.00 62.61 22 ALA B CA 1
ATOM 1599 C C . ALA B 2 22 ? 30.547 -30.971 21.629 1.00 61.16 22 ALA B C 1
ATOM 1600 O O . ALA B 2 22 ? 31.341 -30.031 21.503 1.00 58.80 22 ALA B O 1
ATOM 1602 N N . ALA B 2 23 ? 30.954 -32.222 21.858 1.00 64.77 23 ALA B N 1
ATOM 1603 C CA . ALA B 2 23 ? 32.374 -32.557 21.822 1.00 62.16 23 ALA B CA 1
ATOM 1604 C C . ALA B 2 23 ? 32.971 -32.279 20.446 1.00 56.42 23 ALA B C 1
ATOM 1605 O O . ALA B 2 23 ? 34.094 -31.774 20.342 1.00 59.52 23 ALA B O 1
ATOM 1607 N N . SER B 2 24 ? 32.233 -32.592 19.377 1.00 58.13 24 SER B N 1
ATOM 1608 C CA . SER B 2 24 ? 32.746 -32.318 18.037 1.00 57.98 24 SER B CA 1
ATOM 1609 C C . SER B 2 24 ? 32.872 -30.824 17.782 1.00 56.75 24 SER B C 1
ATOM 1610 O O . SER B 2 24 ? 33.796 -30.392 17.086 1.00 56.66 24 SER B O 1
ATOM 1613 N N . LEU B 2 25 ? 31.964 -30.021 18.340 1.00 61.93 25 LEU B N 1
ATOM 1614 C CA . LEU B 2 25 ? 32.110 -28.572 18.254 1.00 64.52 25 LEU B CA 1
ATOM 1615 C C . LEU B 2 25 ? 33.354 -28.096 18.995 1.00 65.10 25 LEU B C 1
ATOM 1616 O O . LEU B 2 25 ? 34.017 -27.149 18.557 1.00 69.84 25 LEU B O 1
ATOM 1621 N N . ARG B 2 26 ? 33.683 -28.735 20.120 1.00 60.97 26 ARG B N 1
ATOM 1622 C CA . ARG B 2 26 ? 34.876 -28.339 20.862 1.00 66.24 26 ARG B CA 1
ATOM 1623 C C . ARG B 2 26 ? 36.144 -28.629 20.072 1.00 64.04 26 ARG B C 1
ATOM 1624 O O . ARG B 2 26 ? 37.115 -27.868 20.157 1.00 65.09 26 ARG B O 1
ATOM 1632 N N . LEU B 2 27 ? 36.156 -29.715 19.300 1.00 62.58 27 LEU B N 1
ATOM 1633 C CA . LEU B 2 27 ? 37.335 -30.030 18.501 1.00 61.40 27 LEU B CA 1
ATOM 1634 C C . LEU B 2 27 ? 37.564 -29.000 17.402 1.00 63.24 27 LEU B C 1
ATOM 1635 O O . LEU B 2 27 ? 38.708 -28.779 16.990 1.00 62.80 27 LEU B O 1
ATOM 1640 N N . GLU B 2 28 ? 36.499 -28.348 16.934 1.00 69.55 28 GLU B N 1
ATOM 1641 C CA . GLU B 2 28 ? 36.610 -27.334 15.895 1.00 73.54 28 GLU B CA 1
ATOM 1642 C C . GLU B 2 28 ? 36.965 -25.958 16.443 1.00 78.31 28 GLU B C 1
ATOM 1643 O O . GLU B 2 28 ? 37.175 -25.031 15.653 1.00 81.53 28 GLU B O 1
ATOM 1649 N N . GLY B 2 29 ? 37.036 -25.799 17.764 1.00 79.57 29 GLY B N 1
ATOM 1650 C CA . GLY B 2 29 ? 37.385 -24.535 18.380 1.00 76.39 29 GLY B CA 1
ATOM 1651 C C . GLY B 2 29 ? 36.222 -23.785 18.986 1.00 75.30 29 GLY B C 1
ATOM 1652 O O . GLY B 2 29 ? 36.442 -22.727 19.593 1.00 79.75 29 GLY B O 1
ATOM 1653 N N . PHE B 2 30 ? 34.998 -24.283 18.840 1.00 70.65 30 PHE B N 1
ATOM 1654 C CA . PHE B 2 30 ? 33.849 -23.623 19.444 1.00 75.79 30 PHE B CA 1
ATOM 1655 C C . PHE B 2 30 ? 33.948 -23.673 20.964 1.00 77.10 30 PHE B C 1
ATOM 1656 O O . PHE B 2 30 ? 34.391 -24.670 21.543 1.00 74.55 30 PHE B O 1
ATOM 1664 N N . LYS B 2 31 ? 33.535 -22.586 21.616 1.00 85.21 31 LYS B N 1
ATOM 1665 C CA . LYS B 2 31 ? 33.539 -22.519 23.077 1.00 90.19 31 LYS B CA 1
ATOM 1666 C C . LYS B 2 31 ? 32.293 -23.234 23.593 1.00 90.07 31 LYS B C 1
ATOM 1667 O O . LYS B 2 31 ? 31.262 -22.633 23.899 1.00 90.50 31 LYS B O 1
ATOM 1673 N N . VAL B 2 32 ? 32.415 -24.556 23.687 1.00 90.26 32 VAL B N 1
ATOM 1674 C CA . VAL B 2 32 ? 31.327 -25.419 24.130 1.00 91.29 32 VAL B CA 1
ATOM 1675 C C . VAL B 2 32 ? 31.900 -26.434 25.105 1.00 90.50 32 VAL B C 1
ATOM 1676 O O . VAL B 2 32 ? 32.928 -27.060 24.824 1.00 92.96 32 VAL B O 1
ATOM 1680 N N . THR B 2 33 ? 31.244 -26.600 26.245 1.00 87.58 33 THR B N 1
ATOM 1681 C CA . THR B 2 33 ? 31.703 -27.513 27.279 1.00 92.70 33 THR B CA 1
ATOM 1682 C C . THR B 2 33 ? 30.788 -28.733 27.347 1.00 93.43 33 THR B C 1
ATOM 1683 O O . THR B 2 33 ? 29.809 -28.854 26.604 1.00 92.91 33 THR B O 1
ATOM 1687 N N . PHE B 2 34 ? 31.130 -29.651 28.257 1.00 87.34 34 PHE B N 1
ATOM 1688 C CA . PHE B 2 34 ? 30.340 -30.868 28.426 1.00 80.83 34 PHE B CA 1
ATOM 1689 C C . PHE B 2 34 ? 28.926 -30.549 28.887 1.00 83.12 34 PHE B C 1
ATOM 1690 O O . PHE B 2 34 ? 27.967 -31.211 28.476 1.00 87.30 34 PHE B O 1
ATOM 1698 N N . ALA B 2 35 ? 28.777 -29.542 29.746 1.00 90.77 35 ALA B N 1
ATOM 1699 C CA . ALA B 2 35 ? 27.445 -29.174 30.210 1.00 93.17 35 ALA B CA 1
ATOM 1700 C C . ALA B 2 35 ? 26.576 -28.688 29.060 1.00 92.45 35 ALA B C 1
ATOM 1701 O O . ALA B 2 35 ? 25.365 -28.933 29.055 1.00 96.19 35 ALA B O 1
ATOM 1703 N N . ASP B 2 36 ? 27.177 -28.016 28.073 1.00 89.15 36 ASP B N 1
ATOM 1704 C CA . ASP B 2 36 ? 26.414 -27.558 26.916 1.00 93.98 36 ASP B CA 1
ATOM 1705 C C . ASP B 2 36 ? 25.791 -28.724 26.160 1.00 93.85 36 ASP B C 1
ATOM 1706 O O . ASP B 2 36 ? 24.681 -28.598 25.629 1.00 96.38 36 ASP B O 1
ATOM 1711 N N . GLY B 2 37 ? 26.481 -29.863 26.102 1.00 92.01 37 GLY B N 1
ATOM 1712 C CA . GLY B 2 37 ? 25.934 -31.044 25.464 1.00 90.90 37 GLY B CA 1
ATOM 1713 C C . GLY B 2 37 ? 24.847 -31.744 26.246 1.00 96.53 37 GLY B C 1
ATOM 1714 O O . GLY B 2 37 ? 24.143 -32.589 25.687 1.00 94.29 37 GLY B O 1
ATOM 1715 N N . GLU B 2 38 ? 24.697 -31.414 27.529 1.00 103.73 38 GLU B N 1
ATOM 1716 C CA . GLU B 2 38 ? 23.651 -31.987 28.363 1.00 106.42 38 GLU B CA 1
ATOM 1717 C C . GLU B 2 38 ? 22.434 -31.083 28.489 1.00 108.91 38 GLU B C 1
ATOM 1718 O O . GLU B 2 38 ? 21.370 -31.554 28.905 1.00 114.37 38 GLU B O 1
ATOM 1724 N N . ARG B 2 39 ? 22.561 -29.810 28.129 1.00 106.98 39 ARG B N 1
ATOM 1725 C CA . ARG B 2 39 ? 21.493 -28.847 28.334 1.00 112.52 39 ARG B CA 1
ATOM 1726 C C . ARG B 2 39 ? 20.322 -29.115 27.392 1.00 114.36 39 ARG B C 1
ATOM 1727 O O . ARG B 2 39 ? 20.451 -29.785 26.363 1.00 113.96 39 ARG B O 1
ATOM 1735 N N . LYS B 2 40 ? 19.162 -28.580 27.766 1.00 118.43 40 LYS B N 1
ATOM 1736 C CA . LYS B 2 40 ? 18.013 -28.599 26.873 1.00 118.92 40 LYS B CA 1
ATOM 1737 C C . LYS B 2 40 ? 18.308 -27.760 25.636 1.00 114.79 40 LYS B C 1
ATOM 1738 O O . LYS B 2 40 ? 19.017 -26.751 25.702 1.00 112.07 40 LYS B O 1
ATOM 1744 N N . MET B 2 41 ? 17.783 -28.197 24.498 1.00 113.66 41 MET B N 1
ATOM 1745 C CA . MET B 2 41 ? 18.097 -27.318 23.383 1.00 109.80 41 MET B CA 1
ATOM 1746 C C . MET B 2 41 ? 16.869 -26.519 22.974 1.00 109.00 41 MET B C 1
ATOM 1747 O O . MET B 2 41 ? 15.747 -27.032 23.027 1.00 111.47 41 MET B O 1
ATOM 1752 N N . PRO B 2 42 ? 17.047 -25.262 22.579 1.00 105.32 42 PRO B N 1
ATOM 1753 C CA . PRO B 2 42 ? 15.910 -24.473 22.101 1.00 109.41 42 PRO B CA 1
ATOM 1754 C C . PRO B 2 42 ? 15.433 -24.976 20.749 1.00 111.41 42 PRO B C 1
ATOM 1755 O O . PRO B 2 42 ? 16.149 -25.660 20.018 1.00 109.41 42 PRO B O 1
ATOM 1759 N N . THR B 2 43 ? 14.193 -24.636 20.427 1.00 115.31 43 THR B N 1
ATOM 1760 C CA . THR B 2 43 ? 13.638 -25.011 19.139 1.00 115.21 43 THR B CA 1
ATOM 1761 C C . THR B 2 43 ? 14.232 -24.154 18.025 1.00 112.11 43 THR B C 1
ATOM 1762 O O . THR B 2 43 ? 14.726 -23.050 18.241 1.00 113.44 43 THR B O 1
ATOM 1766 N N . ARG B 2 44 ? 14.178 -24.692 16.816 1.00 109.89 44 ARG B N 1
ATOM 1767 C CA . ARG B 2 44 ? 14.559 -23.979 15.604 1.00 110.91 44 ARG B CA 1
ATOM 1768 C C . ARG B 2 44 ? 13.630 -22.778 15.443 1.00 121.54 44 ARG B C 1
ATOM 1769 O O . ARG B 2 44 ? 12.473 -22.927 15.050 1.00 125.77 44 ARG B O 1
ATOM 1777 N N . GLU B 2 45 ? 14.108 -21.584 15.783 1.00 124.48 45 GLU B N 1
ATOM 1778 C CA . GLU B 2 45 ? 13.375 -20.325 15.551 1.00 128.31 45 GLU B CA 1
ATOM 1779 C C . GLU B 2 45 ? 14.389 -19.197 15.319 1.00 130.29 45 GLU B C 1
ATOM 1780 O O . GLU B 2 45 ? 14.356 -18.152 15.974 1.00 134.80 45 GLU B O 1
ATOM 1786 N N . GLU B 2 46 ? 15.276 -19.409 14.341 1.00 125.11 46 GLU B N 1
ATOM 1787 C CA . GLU B 2 46 ? 16.362 -18.495 13.995 1.00 122.60 46 GLU B CA 1
ATOM 1788 C C . GLU B 2 46 ? 15.917 -17.038 13.960 1.00 125.46 46 GLU B C 1
ATOM 1789 O O . GLU B 2 46 ? 14.925 -16.687 13.316 1.00 127.70 46 GLU B O 1
ATOM 1795 N N . VAL B 2 47 ? 16.675 -16.192 14.650 1.00 123.96 47 VAL B N 1
ATOM 1796 C CA . VAL B 2 47 ? 16.380 -14.770 14.718 1.00 124.04 47 VAL B CA 1
ATOM 1797 C C . VAL B 2 47 ? 17.094 -14.031 13.592 1.00 126.34 47 VAL B C 1
ATOM 1798 O O . VAL B 2 47 ? 17.149 -14.511 12.457 1.00 123.15 47 VAL B O 1
#

Radius of gyration: 17.03 Å; Cα contacts (8 Å, |Δi|>4): 303; chains: 2; bounding box: 39×50×40 Å

Solvent-accessible surface area: 10904 Å² total; per-residue (Å²): 99,90,30,12,25,113,91,53,101,5,12,116,10,94,48,100,28,114,82,94,81,57,7,48,87,18,8,28,82,11,0,19,33,11,2,34,110,10,80,0,40,74,34,107,3,43,20,65,38,2,31,75,6,0,94,70,1,2,43,22,0,3,144,34,3,0,93,38,6,104,49,44,102,116,15,99,32,127,105,4,120,114,55,4,63,105,23,11,87,62,5,47,91,46,89,18,11,60,81,32,132,72,82,108,0,8,45,25,0,0,99,7,2,10,57,4,13,71,3,30,3,1,52,59,6,9,14,8,0,3,2,6,0,0,5,5,0,0,2,8,14,21,27,56,3,45,0,44,29,2,116,85,108,45,14,83,137,0,18,90,10,14,124,119,57,80,44,115,14,0,54,57,0,0,83,108,6,3,27,140,68,83,106,64,127,73,32,66,62,14,2,45,167,22,40,77,23,3,4,7,0,0,5,52,4,80,41,35,203,14,76,107,49,56,4,103,127,164,48,61,102,140,105,76,176

Foldseek 3Di:
DVQCDVPADHGAWPVRDGDPVVVCVVLVVQLVVLLVVDDQDADDDFLQNLLVLQCSRGVRIDVCRSPFDPQDDQPGAVCLRVQRCVLSVVCVVCVLLAPPDLLVSLQSLLLSLLSNVSSQGHPDDSVVSSVSVVCSSLVSSFWAFDQVLDDDVLVVVCNVCVVVPRRVSSSVSCVRGTHGGD/DVVVVVVVCVVCVLQVVLVVCVVVPDPGDSVNSVDDDDDPDPD

Secondary structure (DSSP, 8-state):
-TTBPTTSSSBP-TT---SHHHHHHHHHHHHHHHHTTPPP-PSPP-HHHHHHHHHHHHTTT-TTTTPPPSS-----GGGHHHHHHHHHHHHHHTGGGTT--HHHHHHHHHHHHHHHHHH--SSS-HHHHHHHHHHHHHHHTTEEE-GGGS-HHHHHHHHHHHHTT--HHHHHHHHHHEEEE-/-HHHHHHHHHHHHHHHHHHHHHHTT----HHHHHS----S---

Sequence (225 aa):
DAYCYPGSTVLRNKLDIHDEATLSEAEQQLSAIAADNVEFSPPPYSLAYLQNIHRILFSDLFEWAGELRTVGMFCQPEYMEKEASKIFTAMAAANWFEGMERAELIAAVAEAYSDINVVHPFREGNGRAQRILFEHLIMNAGFEISWWGIEKDEWIYANIAAYNGVMEPMEQVFEKCIGQAISLETKKAYAARTRRSNYAASLRLEGFKVTFADGERKMPTREEV